Protein 3Q9S (pdb70)

Structure (mmCIF, N/CA/C/O backbone):
data_3Q9S
#
_entry.id   3Q9S
#
_cell.length_a   98.542
_cell.length_b   98.542
_cell.length_c   54.447
_cell.angle_alpha   90.00
_cell.angle_beta   90.00
_cell.angle_gamma   120.00
#
_symmetry.space_group_name_H-M   'P 61'
#
loop_
_entity.id
_entity.type
_entity.pdbx_description
1 polymer 'DNA-binding response regulator'
2 water water
#
loop_
_atom_site.group_PDB
_atom_site.id
_atom_site.type_symbol
_atom_site.label_atom_id
_atom_site.label_alt_id
_atom_site.label_comp_id
_atom_site.label_asym_id
_atom_site.label_entity_id
_atom_site.label_seq_id
_atom_site.pdbx_PDB_ins_code
_atom_site.Cartn_x
_atom_site.Cartn_y
_atom_site.Cartn_z
_atom_site.occupancy
_atom_site.B_iso_or_equiv
_atom_site.auth_seq_id
_atom_site.auth_comp_id
_atom_site.auth_asym_id
_atom_site.auth_atom_id
_atom_site.pdbx_PDB_model_num
ATOM 1 N N . GLU A 1 37 ? -22.708 27.712 -3.838 1.00 77.99 3 GLU A N 1
ATOM 2 C CA . GLU A 1 37 ? -22.439 27.299 -2.464 1.00 80.52 3 GLU A CA 1
ATOM 3 C C . GLU A 1 37 ? -21.093 27.822 -1.975 1.00 76.55 3 GLU A C 1
ATOM 4 O O . GLU A 1 37 ? -20.068 27.654 -2.636 1.00 79.61 3 GLU A O 1
ATOM 10 N N . GLN A 1 38 ? -21.108 28.462 -0.812 1.00 67.78 4 GLN A N 1
ATOM 11 C CA . GLN A 1 38 ? -19.902 29.044 -0.243 1.00 60.71 4 GLN A CA 1
ATOM 12 C C . GLN A 1 38 ? -19.099 28.008 0.544 1.00 58.87 4 GLN A C 1
ATOM 13 O O . GLN A 1 38 ? -19.662 27.161 1.239 1.00 56.00 4 GLN A O 1
ATOM 19 N N . ARG A 1 39 ? -17.777 28.074 0.416 1.00 56.50 5 ARG A N 1
ATOM 20 C CA A ARG A 1 39 ? -16.895 27.097 1.046 0.53 55.37 5 ARG A CA 1
ATOM 21 C CA B ARG A 1 39 ? -16.899 27.097 1.045 0.47 55.41 5 ARG A CA 1
ATOM 22 C C . ARG A 1 39 ? -16.262 27.642 2.319 1.00 51.64 5 ARG A C 1
ATOM 23 O O . ARG A 1 39 ? -15.841 28.798 2.375 1.00 46.51 5 ARG A O 1
ATOM 38 N N . ILE A 1 40 ? -16.204 26.802 3.344 1.00 48.42 6 ILE A N 1
ATOM 39 C CA . ILE A 1 40 ? -15.632 27.211 4.613 1.00 45.73 6 ILE A CA 1
ATOM 40 C C . ILE A 1 40 ? -14.559 26.237 5.082 1.00 48.47 6 ILE A C 1
ATOM 41 O O . ILE A 1 40 ? -14.774 25.022 5.122 1.00 53.31 6 ILE A O 1
ATOM 46 N N . LEU A 1 41 ? -13.394 26.779 5.419 1.00 44.98 7 LEU A N 1
ATOM 47 C CA . LEU A 1 41 ? -12.309 25.978 5.965 1.00 46.05 7 LEU A CA 1
ATOM 48 C C . LEU A 1 41 ? -12.343 26.033 7.485 1.00 40.91 7 LEU A C 1
ATOM 49 O O . LEU A 1 41 ? -12.260 27.106 8.077 1.00 43.86 7 LEU A O 1
ATOM 54 N N . VAL A 1 42 ? -12.473 24.879 8.123 1.00 42.31 8 VAL A N 1
ATOM 55 C CA . VAL A 1 42 ? -12.479 24.846 9.579 1.00 48.45 8 VAL A CA 1
ATOM 56 C C . VAL A 1 42 ? -11.141 24.348 10.107 1.00 49.73 8 VAL A C 1
ATOM 57 O O . VAL A 1 42 ? -10.732 23.220 9.834 1.00 49.05 8 VAL A O 1
ATOM 61 N N . ILE A 1 43 ? -10.458 25.204 10.854 1.00 44.38 9 ILE A N 1
ATOM 62 C CA . ILE A 1 43 ? -9.172 24.849 11.419 1.00 45.64 9 ILE A CA 1
ATOM 63 C C . ILE A 1 43 ? -9.343 24.645 12.911 1.00 46.83 9 ILE A C 1
ATOM 64 O O . ILE A 1 43 ? -9.350 25.600 13.690 1.00 45.73 9 ILE A O 1
ATOM 69 N N . GLU A 1 44 ? -9.487 23.380 13.289 1.00 47.92 10 GLU A N 1
ATOM 70 C CA . GLU A 1 44 ? -9.837 22.992 14.645 1.00 48.93 10 GLU A CA 1
ATOM 71 C C . GLU A 1 44 ? -9.131 21.678 14.987 1.00 54.12 10 GLU A C 1
ATOM 72 O O . GLU A 1 44 ? -9.297 20.676 14.293 1.00 54.56 10 GLU A O 1
ATOM 78 N N . ASP A 1 45 ? -8.337 21.677 16.050 1.00 57.96 11 ASP A N 1
ATOM 79 C CA . ASP A 1 45 ? -7.598 20.471 16.409 1.00 67.61 11 ASP A CA 1
ATOM 80 C C . ASP A 1 45 ? -8.435 19.503 17.247 1.00 67.47 11 ASP A C 1
ATOM 81 O O . ASP A 1 45 ? -8.113 18.320 17.342 1.00 69.49 11 ASP A O 1
ATOM 86 N N . ASP A 1 46 ? -9.511 20.006 17.841 1.00 66.11 12 ASP A N 1
ATOM 87 C CA . ASP A 1 46 ? -10.439 19.154 18.577 1.00 71.08 12 ASP A CA 1
ATOM 88 C C . ASP A 1 46 ? -11.437 18.531 17.604 1.00 72.93 12 ASP A C 1
ATOM 89 O O . ASP A 1 46 ? -12.321 19.214 17.081 1.00 73.89 12 ASP A O 1
ATOM 94 N N . HIS A 1 47 ? -11.293 17.231 17.370 1.00 70.49 13 HIS A N 1
ATOM 95 C CA . HIS A 1 47 ? -12.069 16.548 16.337 1.00 70.79 13 HIS A CA 1
ATOM 96 C C . HIS A 1 47 ? -13.575 16.479 16.606 1.00 65.64 13 HIS A C 1
ATOM 97 O O . HIS A 1 47 ? -14.375 16.458 15.668 1.00 63.70 13 HIS A O 1
ATOM 104 N N . ASP A 1 48 ? -13.963 16.449 17.876 1.00 63.29 14 ASP A N 1
ATOM 105 C CA . ASP A 1 48 ? -15.380 16.435 18.214 1.00 66.56 14 ASP A CA 1
ATOM 106 C C . ASP A 1 48 ? -16.018 17.764 17.845 1.00 63.77 14 ASP A C 1
ATOM 107 O O . ASP A 1 48 ? -17.116 17.805 17.290 1.00 63.59 14 ASP A O 1
ATOM 112 N N . ILE A 1 49 ? -15.321 18.852 18.149 1.00 62.30 15 ILE A N 1
ATOM 113 C CA . ILE A 1 49 ? -15.823 20.179 17.819 1.00 61.16 15 ILE A CA 1
ATOM 114 C C . ILE A 1 49 ? -15.861 20.377 16.305 1.00 57.31 15 ILE A C 1
ATOM 115 O O . ILE A 1 49 ? -16.806 20.960 15.769 1.00 58.66 15 ILE A O 1
ATOM 120 N N . ALA A 1 50 ? -14.839 19.880 15.618 1.00 54.07 16 ALA A N 1
ATOM 121 C CA . ALA A 1 50 ? -14.783 19.983 14.164 1.00 52.35 16 ALA A CA 1
ATOM 122 C C . ALA A 1 50 ? -16.011 19.332 13.534 1.00 54.06 16 ALA A C 1
ATOM 123 O O . ALA A 1 50 ? -16.646 19.908 12.652 1.00 54.04 16 ALA A O 1
ATOM 125 N N . ASN A 1 51 ? -16.348 18.134 14.000 1.00 54.88 17 ASN A N 1
ATOM 126 C CA . ASN A 1 51 ? -17.520 17.424 13.497 1.00 56.95 17 ASN A CA 1
ATOM 127 C C . ASN A 1 51 ? -18.817 18.196 13.721 1.00 57.65 17 ASN A C 1
ATOM 128 O O . ASN A 1 51 ? -19.662 18.283 12.827 1.00 59.15 17 ASN A O 1
ATOM 133 N N . VAL A 1 52 ? -18.974 18.757 14.915 1.00 55.72 18 VAL A N 1
ATOM 134 C CA . VAL A 1 52 ? -20.171 19.530 15.221 1.00 56.29 18 VAL A CA 1
ATOM 135 C C . VAL A 1 52 ? -20.267 20.762 14.324 1.00 53.07 18 VAL A C 1
ATOM 136 O O . VAL A 1 52 ? -21.340 21.081 13.805 1.00 48.95 18 VAL A O 1
ATOM 140 N N . LEU A 1 53 ? -19.141 21.449 14.144 1.00 50.01 19 LEU A N 1
ATOM 141 C CA . LEU A 1 53 ? -19.103 22.625 13.282 1.00 48.66 19 LEU A CA 1
ATOM 142 C C . LEU A 1 53 ? -19.452 22.243 11.848 1.00 47.60 19 LEU A C 1
ATOM 143 O O . LEU A 1 53 ? -20.159 22.972 11.153 1.00 43.78 19 LEU A O 1
ATOM 148 N N . ARG A 1 54 ? -18.953 21.091 11.413 1.00 48.07 20 ARG A N 1
ATOM 149 C CA . ARG A 1 54 ? -19.217 20.605 10.068 1.00 54.10 20 ARG A CA 1
ATOM 150 C C . ARG A 1 54 ? -20.710 20.351 9.869 1.00 57.37 20 ARG A C 1
ATOM 151 O O . ARG A 1 54 ? -21.316 20.860 8.923 1.00 51.96 20 ARG A O 1
ATOM 167 N N . ASP A 1 56 ? -23.293 21.453 11.614 1.00 53.46 22 ASP A N 1
ATOM 168 C CA . ASP A 1 56 ? -24.080 22.672 11.746 1.00 54.14 22 ASP A CA 1
ATOM 169 C C . ASP A 1 56 ? -23.951 23.577 10.522 1.00 55.11 22 ASP A C 1
ATOM 170 O O . ASP A 1 56 ? -24.946 24.107 10.027 1.00 60.30 22 ASP A O 1
ATOM 175 N N . LEU A 1 57 ? -22.729 23.739 10.026 1.00 50.18 23 LEU A N 1
ATOM 176 C CA . LEU A 1 57 ? -22.494 24.594 8.868 1.00 52.19 23 LEU A CA 1
ATOM 177 C C . LEU A 1 57 ? -22.994 23.952 7.573 1.00 51.81 23 LEU A C 1
ATOM 178 O O . LEU A 1 57 ? -23.576 24.628 6.720 1.00 48.00 23 LEU A O 1
ATOM 183 N N . THR A 1 58 ? -22.770 22.649 7.433 1.00 50.91 24 THR A N 1
ATOM 184 C CA . THR A 1 58 ? -23.293 21.909 6.288 1.00 56.55 24 THR A CA 1
ATOM 185 C C . THR A 1 58 ? -24.819 22.003 6.230 1.00 58.35 24 THR A C 1
ATOM 186 O O . THR A 1 58 ? -25.396 22.222 5.165 1.00 59.00 24 THR A O 1
ATOM 190 N N . ASP A 1 59 ? -25.469 21.839 7.380 1.00 56.16 25 ASP A N 1
ATOM 191 C CA . ASP A 1 59 ? -26.926 21.917 7.446 1.00 59.22 25 ASP A CA 1
ATOM 192 C C . ASP A 1 59 ? -27.436 23.280 6.991 1.00 60.42 25 ASP A C 1
ATOM 193 O O . ASP A 1 59 ? -28.612 23.435 6.663 1.00 63.77 25 ASP A O 1
ATOM 198 N N . ALA A 1 60 ? -26.548 24.266 6.968 1.00 56.75 26 ALA A N 1
ATOM 199 C CA . ALA A 1 60 ? -26.929 25.604 6.542 1.00 52.32 26 ALA A CA 1
ATOM 200 C C . ALA A 1 60 ? -26.571 25.838 5.076 1.00 55.14 26 ALA A C 1
ATOM 201 O O . ALA A 1 60 ? -26.703 26.948 4.566 1.00 60.59 26 ALA A O 1
ATOM 203 N N . GLY A 1 61 ? -26.112 24.787 4.402 1.00 54.68 27 GLY A N 1
ATOM 204 C CA . GLY A 1 61 ? -25.829 24.863 2.979 1.00 59.22 27 GLY A CA 1
ATOM 205 C C . GLY A 1 61 ? -24.425 25.300 2.596 1.00 63.62 27 GLY A C 1
ATOM 206 O O . GLY A 1 61 ? -24.201 25.788 1.486 1.00 67.11 27 GLY A O 1
ATOM 207 N N . TYR A 1 62 ? -23.474 25.129 3.507 1.00 60.59 28 TYR A N 1
ATOM 208 C CA . TYR A 1 62 ? -22.082 25.435 3.207 1.00 53.02 28 TYR A CA 1
ATOM 209 C C . TYR A 1 62 ? -21.319 24.158 2.914 1.00 56.48 28 TYR A C 1
ATOM 210 O O . TYR A 1 62 ? -21.617 23.106 3.482 1.00 61.97 28 TYR A O 1
ATOM 219 N N . VAL A 1 63 ? -20.341 24.247 2.021 1.00 54.28 29 VAL A N 1
ATOM 220 C CA . VAL A 1 63 ? -19.388 23.162 1.852 1.00 56.83 29 VAL A CA 1
ATOM 221 C C . VAL A 1 63 ? -18.288 23.382 2.876 1.00 53.75 29 VAL A C 1
ATOM 222 O O . VAL A 1 63 ? -17.791 24.499 3.038 1.00 49.01 29 VAL A O 1
ATOM 226 N N . VAL A 1 64 ? -17.921 22.321 3.581 1.00 54.08 30 VAL A N 1
ATOM 227 C CA . VAL A 1 64 ? -16.979 22.449 4.680 1.00 54.79 30 VAL A CA 1
ATOM 228 C C . VAL A 1 64 ? -15.768 21.546 4.518 1.00 56.87 30 VAL A C 1
ATOM 229 O O . VAL A 1 64 ? -15.898 20.368 4.196 1.00 62.40 30 VAL A O 1
ATOM 233 N N . ASP A 1 65 ? -14.588 22.116 4.724 1.00 57.37 31 ASP A N 1
ATOM 234 C CA A ASP A 1 65 ? -13.369 21.323 4.760 0.50 57.86 31 ASP A CA 1
ATOM 235 C CA B ASP A 1 65 ? -13.346 21.352 4.743 0.50 57.92 31 ASP A CA 1
ATOM 236 C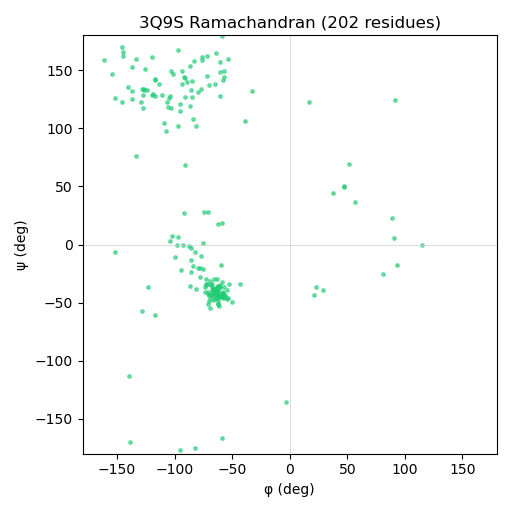 C . ASP A 1 65 ? -12.714 21.460 6.126 1.00 55.10 31 ASP A C 1
ATOM 237 O O . ASP A 1 65 ? -12.859 22.479 6.801 1.00 53.80 31 ASP A O 1
ATOM 246 N N . HIS A 1 66 ? -12.007 20.420 6.543 1.00 56.20 32 HIS A N 1
ATOM 247 C CA . HIS A 1 66 ? -11.419 20.417 7.871 1.00 57.77 32 HIS A CA 1
ATOM 248 C C . HIS A 1 66 ? -9.896 20.358 7.856 1.00 60.74 32 HIS A C 1
ATOM 249 O O . HIS A 1 66 ? -9.296 19.677 7.024 1.00 64.45 32 HIS A O 1
ATOM 256 N N . ALA A 1 67 ? -9.288 21.095 8.781 1.00 55.93 33 ALA A N 1
ATOM 257 C CA . ALA A 1 67 ? -7.854 21.028 9.035 1.00 52.94 33 ALA A CA 1
ATOM 258 C C . ALA A 1 67 ? -7.635 20.829 10.533 1.00 55.62 33 ALA A C 1
ATOM 259 O O . ALA A 1 67 ? -8.098 21.631 11.348 1.00 53.56 33 ALA A O 1
ATOM 261 N N . ASP A 1 68 ? -6.934 19.759 10.894 1.00 58.15 34 ASP A N 1
ATOM 262 C CA . ASP A 1 68 ? -6.784 19.390 12.300 1.00 62.28 34 ASP A CA 1
ATOM 263 C C . ASP A 1 68 ? -5.593 20.070 12.969 1.00 63.20 34 ASP A C 1
ATOM 264 O O . ASP A 1 68 ? -5.348 19.878 14.161 1.00 67.37 34 ASP A O 1
ATOM 269 N N . SER A 1 69 ? -4.851 20.861 12.202 1.00 54.57 35 SER A N 1
ATOM 270 C CA . SER A 1 69 ? -3.681 21.533 12.747 1.00 56.26 35 SER A CA 1
ATOM 271 C C . SER A 1 69 ? -3.492 22.919 12.140 1.00 57.68 35 SER A C 1
ATOM 272 O O . SER A 1 69 ? -4.039 23.229 11.080 1.00 54.88 35 SER A O 1
ATOM 275 N N . ALA A 1 70 ? -2.703 23.744 12.820 1.00 57.65 36 ALA A N 1
ATOM 276 C CA . ALA A 1 70 ? -2.383 25.072 12.325 1.00 58.00 36 ALA A CA 1
ATOM 277 C C . ALA A 1 70 ? -1.714 24.978 10.959 1.00 58.47 36 ALA A C 1
ATOM 278 O O . ALA A 1 70 ? -2.022 25.750 10.049 1.00 57.68 36 ALA A O 1
ATOM 288 N N . ASN A 1 72 ? -1.681 22.334 8.642 1.00 56.07 38 ASN A N 1
ATOM 289 C CA . ASN A 1 72 ? -2.621 21.888 7.624 1.00 59.07 38 ASN A CA 1
ATOM 290 C C . ASN A 1 72 ? -3.540 23.031 7.201 1.00 56.95 38 ASN A C 1
ATOM 291 O O . ASN A 1 72 ? -3.897 23.156 6.028 1.00 55.80 38 ASN A O 1
ATOM 296 N N . GLY A 1 73 ? -3.906 23.869 8.166 1.00 56.45 39 GLY A N 1
ATOM 297 C CA . GLY A 1 73 ? -4.770 25.006 7.911 1.00 55.99 39 GLY A CA 1
ATOM 298 C C . GLY A 1 73 ? -4.149 26.002 6.952 1.00 56.04 39 GLY A C 1
ATOM 299 O O . GLY A 1 73 ? -4.786 26.431 5.988 1.00 53.03 39 GLY A O 1
ATOM 300 N N . LEU A 1 74 ? -2.899 26.371 7.218 1.00 54.67 40 LEU A N 1
ATOM 301 C CA . LEU A 1 74 ? -2.187 27.312 6.364 1.00 52.92 40 LEU A CA 1
ATOM 302 C C . LEU A 1 74 ? -2.121 26.782 4.942 1.00 52.22 40 LEU A C 1
ATOM 303 O O . LEU A 1 74 ? -2.291 27.526 3.978 1.00 51.25 40 LEU A O 1
ATOM 308 N N . ILE A 1 75 ? -1.881 25.483 4.822 1.00 54.18 41 ILE A N 1
ATOM 309 C CA . ILE A 1 75 ? -1.735 24.851 3.519 1.00 58.54 41 ILE A CA 1
ATOM 310 C C . ILE A 1 75 ? -3.060 24.821 2.761 1.00 59.44 41 ILE A C 1
ATOM 311 O O . ILE A 1 75 ? -3.113 25.160 1.580 1.00 61.40 41 ILE A O 1
ATOM 316 N N . LYS A 1 76 ? -4.130 24.424 3.443 1.00 56.13 42 LYS A N 1
ATOM 317 C CA . LYS A 1 76 ? -5.442 24.376 2.812 1.00 56.59 42 LYS A CA 1
ATOM 318 C C . LYS A 1 76 ? -5.939 25.776 2.463 1.00 51.62 42 LYS A C 1
ATOM 319 O O . LYS A 1 76 ? -6.547 25.982 1.414 1.00 48.66 42 LYS A O 1
ATOM 325 N N . ALA A 1 77 ? -5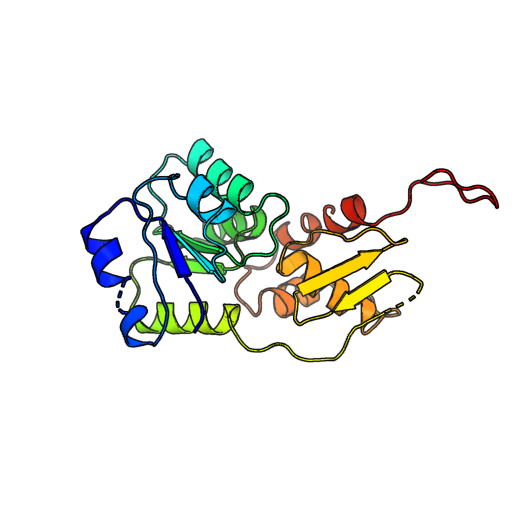.667 26.738 3.339 1.00 49.52 43 ALA A N 1
ATOM 326 C CA . ALA A 1 77 ? -6.082 28.116 3.104 1.00 51.22 43 ALA A CA 1
ATOM 327 C C . ALA A 1 77 ? -5.520 28.624 1.783 1.00 60.30 43 ALA A C 1
ATOM 328 O O . ALA A 1 77 ? -6.185 29.368 1.058 1.00 60.50 43 ALA A O 1
ATOM 330 N N . ARG A 1 78 ? -4.298 28.203 1.472 1.00 64.33 44 ARG A N 1
ATOM 331 C CA . ARG A 1 78 ? -3.594 28.685 0.287 1.00 66.97 44 ARG A CA 1
ATOM 332 C C . ARG A 1 78 ? -3.942 27.900 -0.973 1.00 71.00 44 ARG A C 1
ATOM 333 O O . ARG A 1 78 ? -3.625 28.330 -2.079 1.00 71.77 44 ARG A O 1
ATOM 341 N N . GLU A 1 79 ? -4.593 26.753 -0.813 1.00 76.13 45 GLU A N 1
ATOM 342 C CA . GLU A 1 79 ? -4.819 25.868 -1.952 1.00 85.21 45 GLU A CA 1
ATOM 343 C C . GLU A 1 79 ? -6.288 25.540 -2.222 1.00 90.67 45 GLU A C 1
ATOM 344 O O . GLU A 1 79 ? -6.697 25.419 -3.377 1.00 93.15 45 GLU A O 1
ATOM 350 N N . ASP A 1 80 ? -7.076 25.396 -1.161 1.00 91.15 46 ASP A N 1
ATOM 351 C CA . ASP A 1 80 ? -8.468 24.973 -1.297 1.00 92.50 46 ASP A CA 1
ATOM 352 C C . ASP A 1 80 ? -9.401 26.080 -1.783 1.00 90.49 46 ASP A C 1
ATOM 353 O O . ASP A 1 80 ? -10.556 25.819 -2.117 1.00 93.02 46 ASP A O 1
ATOM 358 N N . HIS A 1 81 ? -8.899 27.310 -1.821 1.00 86.30 47 HIS A N 1
ATOM 359 C CA . HIS A 1 81 ? -9.720 28.454 -2.198 1.00 87.46 47 HIS A CA 1
ATOM 360 C C . HIS A 1 81 ? -11.004 28.486 -1.377 1.00 79.02 47 HIS A C 1
ATOM 361 O O . HIS A 1 81 ? -12.088 28.243 -1.909 1.00 80.80 47 HIS A O 1
ATOM 368 N N . PRO A 1 82 ? -10.886 28.775 -0.073 1.00 66.74 48 PRO A N 1
ATOM 369 C CA . PRO A 1 82 ? -12.063 28.856 0.794 1.00 58.62 48 PRO A CA 1
ATOM 370 C C . PRO A 1 82 ? -12.650 30.258 0.734 1.00 52.28 48 PRO A C 1
ATOM 371 O O . PRO A 1 82 ? -11.918 31.205 0.452 1.00 54.09 48 PRO A O 1
ATOM 375 N N . ASP A 1 83 ? -13.945 30.393 0.991 1.00 45.26 49 ASP A N 1
ATOM 376 C CA . ASP A 1 83 ? -14.573 31.709 1.015 1.00 44.49 49 ASP A CA 1
ATOM 377 C C . ASP A 1 83 ? -14.427 32.334 2.391 1.00 41.53 49 ASP A C 1
ATOM 378 O O . ASP A 1 83 ? -14.463 33.555 2.547 1.00 37.56 49 ASP A O 1
ATOM 383 N N . LEU A 1 84 ? -14.249 31.480 3.391 1.00 39.65 50 LEU A N 1
ATOM 384 C CA . LEU A 1 84 ? -14.137 31.932 4.768 1.00 38.60 50 LEU A CA 1
ATOM 385 C C . LEU A 1 84 ? -13.336 30.926 5.584 1.00 39.87 50 LEU A C 1
ATOM 386 O O . LEU A 1 84 ? -13.398 29.718 5.338 1.00 41.35 50 LEU A O 1
ATOM 391 N N . ILE A 1 85 ? -12.586 31.429 6.557 1.00 37.06 51 ILE A N 1
ATOM 392 C CA . ILE A 1 85 ? -11.798 30.575 7.425 1.00 40.40 51 ILE A CA 1
ATOM 393 C C . ILE A 1 85 ? -12.267 30.701 8.865 1.00 38.66 51 ILE A C 1
ATOM 394 O O . ILE A 1 85 ? -12.375 31.810 9.390 1.00 33.20 51 ILE A O 1
ATOM 399 N N . LEU A 1 86 ? -12.559 29.561 9.489 1.00 38.64 52 LEU A N 1
ATOM 400 C CA . LEU A 1 86 ? -12.835 29.506 10.921 1.00 41.25 52 LEU A CA 1
ATOM 401 C C . LEU A 1 86 ? -11.625 28.931 11.633 1.00 39.74 52 LEU A C 1
ATOM 402 O O . LEU A 1 86 ? -11.144 27.855 11.281 1.00 46.00 52 LEU A O 1
ATOM 407 N N . LEU A 1 87 ? -11.147 29.636 12.648 1.00 35.14 53 LEU A N 1
ATOM 408 C CA . LEU A 1 87 ? -9.929 29.246 13.338 1.00 40.70 53 LEU A CA 1
ATOM 409 C C . LEU A 1 87 ? -10.182 29.176 14.843 1.00 45.36 53 LEU A C 1
ATOM 410 O O . LEU A 1 87 ? -10.536 30.174 15.471 1.00 42.84 53 LEU A O 1
ATOM 415 N N . ASP A 1 88 ? -10.026 27.987 15.416 1.00 52.14 54 ASP A N 1
ATOM 416 C CA . ASP A 1 88 ? -10.202 27.821 16.855 1.00 57.70 54 ASP A CA 1
ATOM 417 C C . ASP A 1 88 ? -8.853 27.670 17.548 1.00 66.65 54 ASP A C 1
ATOM 418 O O . ASP A 1 88 ? -8.046 26.814 17.184 1.00 65.95 54 ASP A O 1
ATOM 423 N N . LEU A 1 89 ? -8.621 28.511 18.551 1.00 75.75 55 LEU A N 1
ATOM 424 C CA . LEU A 1 89 ? -7.327 28.593 19.220 1.00 84.20 55 LEU A CA 1
ATOM 425 C C . LEU A 1 89 ? -7.000 27.367 20.074 1.00 90.99 55 LEU A C 1
ATOM 426 O O . LEU A 1 89 ? -7.859 26.851 20.796 1.00 91.67 55 LEU A O 1
ATOM 431 N N . GLY A 1 90 ? -5.751 26.913 19.987 1.00 93.83 56 GLY A N 1
ATOM 432 C CA . GLY A 1 90 ? -5.277 25.783 20.769 1.00 99.04 56 GLY A CA 1
ATOM 433 C C . GLY A 1 90 ? -3.786 25.845 21.066 1.00 103.89 56 GLY A C 1
ATOM 434 O O . GLY A 1 90 ? -3.257 25.025 21.819 1.00 106.92 56 GLY A O 1
ATOM 435 N N . LEU A 1 91 ? -3.109 26.826 20.476 1.00 103.43 57 LEU A N 1
ATOM 436 C CA . LEU A 1 91 ? -1.666 26.982 20.636 1.00 104.19 57 LEU A CA 1
ATOM 437 C C . LEU A 1 91 ? -1.327 27.998 21.720 1.00 102.38 57 LEU A C 1
ATOM 438 O O . LEU A 1 91 ? -2.198 28.738 22.179 1.00 101.25 57 LEU A O 1
ATOM 443 N N . PRO A 1 92 ? -0.052 28.032 22.140 1.00 101.73 58 PRO A N 1
ATOM 444 C CA . PRO A 1 92 ? 0.452 29.201 22.863 1.00 101.55 58 PRO A CA 1
ATOM 445 C C . PRO A 1 92 ? 0.321 30.413 21.948 1.00 99.72 58 PRO A C 1
ATOM 446 O O . PRO A 1 92 ? 0.266 30.243 20.729 1.00 96.47 58 PRO A O 1
ATOM 450 N N . ASP A 1 93 ? 0.274 31.614 22.513 1.00 101.57 59 ASP A N 1
ATOM 451 C CA . ASP A 1 93 ? -0.125 32.786 21.734 1.00 102.43 59 ASP A CA 1
ATOM 452 C C . ASP A 1 93 ? 0.928 33.379 20.795 1.00 104.95 59 ASP A C 1
ATOM 453 O O . ASP A 1 93 ? 0.581 34.106 19.865 1.00 102.70 59 ASP A O 1
ATOM 458 N N . PHE A 1 94 ? 2.203 33.080 21.027 1.00 108.61 60 PHE A N 1
ATOM 459 C CA . PHE A 1 94 ? 3.225 33.479 20.066 1.00 108.86 60 PHE A CA 1
ATOM 460 C C . PHE A 1 94 ? 2.953 32.759 18.752 1.00 107.47 60 PHE A C 1
ATOM 461 O O . PHE A 1 94 ? 2.983 33.360 17.676 1.00 106.57 60 PHE A O 1
ATOM 469 N N . ASP A 1 95 ? 2.677 31.463 18.858 1.00 105.26 61 ASP A N 1
ATOM 470 C CA . ASP A 1 95 ? 2.328 30.649 17.703 1.00 99.36 61 ASP A CA 1
ATOM 471 C C . ASP A 1 95 ? 0.959 31.047 17.169 1.00 87.46 61 ASP A C 1
ATOM 472 O O . ASP A 1 95 ? 0.819 31.378 15.993 1.00 84.76 61 ASP A O 1
ATOM 477 N N . GLY A 1 96 ? -0.044 31.021 18.044 1.00 80.62 62 GLY A N 1
ATOM 478 C CA . GLY A 1 96 ? -1.410 31.357 17.672 1.00 75.45 62 GLY A CA 1
ATOM 479 C C . GLY A 1 96 ? -1.537 32.668 16.915 1.00 68.52 62 GLY A C 1
ATOM 480 O O . GLY A 1 96 ? -2.183 32.731 15.864 1.00 62.53 62 GLY A O 1
ATOM 481 N N . GLY A 1 97 ? -0.923 33.719 17.451 1.00 62.28 63 GLY A N 1
ATOM 482 C CA . GLY A 1 97 ? -0.923 35.014 16.802 1.00 55.69 63 GLY A CA 1
ATOM 483 C C . GLY A 1 97 ? -0.239 34.942 15.453 1.00 53.63 63 GLY A C 1
ATOM 484 O O . GLY A 1 97 ? -0.664 35.590 14.493 1.00 45.39 63 GLY A O 1
ATOM 485 N N . ASP A 1 98 ? 0.825 34.146 15.383 1.00 57.91 64 ASP A N 1
ATOM 486 C CA . ASP A 1 98 ? 1.567 33.960 14.141 1.00 57.68 64 ASP A CA 1
ATOM 487 C C . ASP A 1 98 ? 0.670 33.321 13.091 1.00 50.63 64 ASP A C 1
ATOM 488 O O . ASP A 1 98 ? 0.714 33.685 11.915 1.00 46.66 64 ASP A O 1
ATOM 493 N N . VAL A 1 99 ? -0.148 32.368 13.531 1.00 49.87 65 VAL A N 1
ATOM 494 C CA . VAL A 1 99 ? -1.086 31.680 12.651 1.00 50.57 65 VAL A CA 1
ATOM 495 C C . VAL A 1 99 ? -2.095 32.657 12.054 1.00 43.60 65 VAL A C 1
ATOM 496 O O . VAL A 1 99 ? -2.268 32.713 10.835 1.00 43.25 65 VAL A O 1
ATOM 500 N N . VAL A 1 100 ? -2.750 33.425 12.921 1.00 40.46 66 VAL A N 1
ATOM 501 C CA . VAL A 1 100 ? -3.681 34.459 12.489 1.00 41.38 66 VAL A CA 1
ATOM 502 C C . VAL A 1 100 ? -2.999 35.399 11.507 1.00 38.41 66 VAL A C 1
ATOM 503 O O . VAL A 1 100 ? -3.557 35.726 10.459 1.00 39.66 66 VAL A O 1
ATOM 507 N N . GLN A 1 101 ? -1.787 35.823 11.852 1.00 37.32 67 GLN A N 1
ATOM 508 C CA . GLN A 1 101 ? -1.007 36.721 11.001 1.00 41.37 67 GLN A CA 1
ATOM 509 C C . GLN A 1 101 ? -0.661 36.095 9.661 1.00 40.07 67 GLN A C 1
ATOM 510 O O . GLN A 1 101 ? -0.730 36.757 8.624 1.00 42.64 67 GLN A O 1
ATOM 516 N N . ARG A 1 102 ? -0.279 34.823 9.680 1.00 39.13 68 ARG A N 1
ATOM 517 C CA . ARG A 1 102 ? 0.074 34.137 8.440 1.00 46.80 68 ARG A CA 1
ATOM 518 C C . ARG A 1 102 ? -1.138 33.942 7.533 1.00 49.64 68 ARG A C 1
ATOM 519 O O . ARG A 1 102 ? -1.052 34.160 6.325 1.00 48.03 68 ARG A O 1
ATOM 527 N N . LEU A 1 103 ? -2.266 33.541 8.118 1.00 46.36 69 LEU A N 1
ATOM 528 C CA . LEU A 1 103 ? -3.509 33.418 7.361 1.00 41.11 69 LEU A CA 1
ATOM 529 C C . LEU A 1 103 ? -3.935 34.779 6.810 1.00 39.68 69 LEU A C 1
ATOM 530 O O . LEU A 1 103 ? -4.478 34.872 5.708 1.00 40.97 69 LEU A O 1
ATOM 535 N N . ARG A 1 104 ? -3.683 35.834 7.578 1.00 35.61 70 ARG A N 1
ATOM 536 C CA . ARG A 1 104 ? -4.035 37.184 7.148 1.00 38.45 70 ARG A CA 1
ATOM 537 C C . ARG A 1 104 ? -3.095 37.676 6.039 1.00 45.76 70 ARG A C 1
ATOM 538 O O . ARG A 1 104 ? -3.495 38.465 5.181 1.00 44.38 70 ARG A O 1
ATOM 546 N N . LYS A 1 105 ? -1.858 37.183 6.060 1.00 53.44 71 LYS A N 1
ATOM 547 C CA . LYS A 1 105 ? -0.819 37.569 5.097 1.00 65.57 71 LYS A CA 1
ATOM 548 C C . LYS A 1 105 ? -1.310 37.768 3.660 1.00 62.82 71 LYS A C 1
ATOM 549 O O . LYS A 1 105 ? -1.596 36.802 2.951 1.00 58.38 71 LYS A O 1
ATOM 555 N N . ASN A 1 106 ? -1.383 39.026 3.236 1.00 67.24 72 ASN A N 1
ATOM 556 C CA . ASN A 1 106 ? -1.825 39.371 1.884 1.00 77.52 72 ASN A CA 1
ATOM 557 C C . ASN A 1 106 ? -2.955 38.483 1.359 1.00 79.33 72 ASN A C 1
ATOM 558 O O . ASN A 1 106 ? -2.926 38.037 0.210 1.00 81.56 72 ASN A O 1
ATOM 563 N N . SER A 1 107 ? -3.947 38.233 2.207 1.00 74.01 73 SER A N 1
ATOM 564 C CA . SER A 1 107 ? -5.105 37.442 1.817 1.00 64.39 73 SER A CA 1
ATOM 565 C C . SER A 1 107 ? -6.376 38.271 1.876 1.00 61.74 73 SER A C 1
ATOM 566 O O . SER A 1 107 ? -6.549 39.101 2.768 1.00 65.16 73 SER A O 1
ATOM 569 N N . ALA A 1 108 ? -7.271 38.041 0.923 1.00 57.17 74 ALA A N 1
ATOM 570 C CA . ALA A 1 108 ? -8.544 38.742 0.907 1.00 49.87 74 ALA A CA 1
ATOM 571 C C . ALA A 1 108 ? -9.620 37.947 1.640 1.00 44.41 74 ALA A C 1
ATOM 572 O O . ALA A 1 108 ? -10.759 38.391 1.744 1.00 51.31 74 ALA A O 1
ATOM 574 N N . LEU A 1 109 ? -9.253 36.776 2.151 1.00 37.52 75 LEU A N 1
ATOM 575 C CA . LEU A 1 109 ? -10.221 35.889 2.795 1.00 41.09 75 LEU A CA 1
ATOM 576 C C . LEU A 1 109 ? -10.586 36.344 4.209 1.00 40.14 75 LEU A C 1
ATOM 577 O O . LEU A 1 109 ? -9.709 36.693 5.006 1.00 39.49 75 LEU A O 1
ATOM 582 N N . PRO A 1 110 ? -11.889 36.351 4.525 1.00 32.93 76 PRO A N 1
ATOM 583 C CA . PRO A 1 110 ? -12.295 36.704 5.887 1.00 33.79 76 PRO A CA 1
ATOM 584 C C . PRO A 1 110 ? -11.936 35.594 6.871 1.00 34.07 76 PRO A C 1
ATOM 585 O O . PRO A 1 110 ? -11.998 34.406 6.538 1.00 32.16 76 PRO A O 1
ATOM 589 N N . ILE A 1 111 ? -11.566 35.987 8.081 1.00 34.33 77 ILE A N 1
ATOM 590 C CA . ILE A 1 111 ? -11.186 35.032 9.110 1.00 35.45 77 ILE A CA 1
ATOM 591 C C . ILE A 1 111 ? -11.996 35.289 10.368 1.00 37.14 77 ILE A C 1
ATOM 592 O O . ILE A 1 111 ? -12.127 36.432 10.808 1.00 33.34 77 ILE A O 1
ATOM 597 N N . ILE A 1 112 ? -12.546 34.225 10.939 1.00 38.29 78 ILE A N 1
ATOM 598 C CA . ILE A 1 112 ? -13.230 34.312 12.219 1.00 35.13 78 ILE A CA 1
ATOM 599 C C . ILE A 1 112 ? -12.512 33.414 13.216 1.00 34.94 78 ILE A C 1
ATOM 600 O O . ILE A 1 112 ? -12.258 32.244 12.932 1.00 37.49 78 ILE A O 1
ATOM 605 N N . VAL A 1 113 ? -12.181 33.964 14.380 1.00 35.03 79 VAL A N 1
ATOM 606 C CA . VAL A 1 113 ? -11.397 33.240 15.379 1.00 37.40 79 VAL A CA 1
ATOM 607 C C . VAL A 1 113 ? -12.222 32.899 16.614 1.00 40.90 79 VAL A C 1
ATOM 608 O O . VAL A 1 113 ? -12.869 33.763 17.202 1.00 41.77 79 VAL A O 1
ATOM 612 N N . LEU A 1 114 ? -12.196 31.632 17.005 1.00 47.19 80 LEU A N 1
ATOM 613 C CA . LEU A 1 114 ? -12.889 31.194 18.209 1.00 47.51 80 LEU A CA 1
ATOM 614 C C . LEU A 1 114 ? -11.953 31.272 19.409 1.00 50.43 80 LEU A C 1
ATOM 615 O O . LEU A 1 114 ? -10.844 30.734 19.381 1.00 51.94 80 LEU A O 1
ATOM 620 N N . THR A 1 115 ? -12.399 31.954 20.457 1.00 49.96 81 THR A N 1
ATOM 621 C CA . THR A 1 115 ? -11.597 32.103 21.662 1.00 54.10 81 THR A CA 1
ATOM 622 C C . THR A 1 115 ? -12.445 31.908 22.916 1.00 57.65 81 THR A C 1
ATOM 623 O O . THR A 1 115 ? -13.655 32.140 22.901 1.00 55.26 81 THR A O 1
ATOM 627 N N . ALA A 1 116 ? -11.803 31.473 23.996 1.00 58.99 82 ALA A N 1
ATOM 628 C CA . ALA A 1 116 ? -12.482 31.294 25.273 1.00 58.47 82 ALA A CA 1
ATOM 629 C C . ALA A 1 116 ? -12.215 32.488 26.183 1.00 64.31 82 ALA A C 1
ATOM 630 O O . ALA A 1 116 ? -12.840 32.635 27.233 1.00 70.92 82 ALA A O 1
ATOM 632 N N . ARG A 1 117 ? -11.277 33.336 25.775 1.00 60.51 83 ARG A N 1
ATOM 633 C CA . ARG A 1 117 ? -10.970 34.544 26.526 1.00 63.76 83 ARG A CA 1
ATOM 634 C C . ARG A 1 117 ? -11.964 35.655 26.215 1.00 66.69 83 ARG A C 1
ATOM 635 O O . ARG A 1 117 ? -11.881 36.311 25.175 1.00 65.34 83 ARG A O 1
ATOM 643 N N . ASP A 1 118 ? -12.910 35.854 27.127 1.00 67.74 84 ASP A N 1
ATOM 644 C CA . ASP A 1 118 ? -13.964 36.839 26.941 1.00 69.62 84 ASP A CA 1
ATOM 645 C C . ASP A 1 118 ? -13.559 38.188 27.526 1.00 70.82 84 ASP A C 1
ATOM 646 O O . ASP A 1 118 ? -14.128 38.637 28.521 1.00 76.27 84 ASP A O 1
ATOM 651 N N . THR A 1 119 ? -12.574 38.834 26.907 1.00 64.58 85 THR A N 1
ATOM 652 C CA . THR A 1 119 ? -12.089 40.121 27.393 1.00 64.11 85 THR A CA 1
ATOM 653 C C . THR A 1 119 ? -11.939 41.147 26.273 1.00 63.09 85 THR A C 1
ATOM 654 O O . THR A 1 119 ? -11.849 40.795 25.096 1.00 62.20 85 THR A O 1
ATOM 658 N N . VAL A 1 120 ? -11.915 42.421 26.653 1.00 62.22 86 VAL A N 1
ATOM 659 C CA . VAL A 1 120 ? -11.667 43.501 25.711 1.00 57.79 86 VAL A CA 1
ATOM 660 C C . VAL A 1 120 ? -10.299 43.310 25.06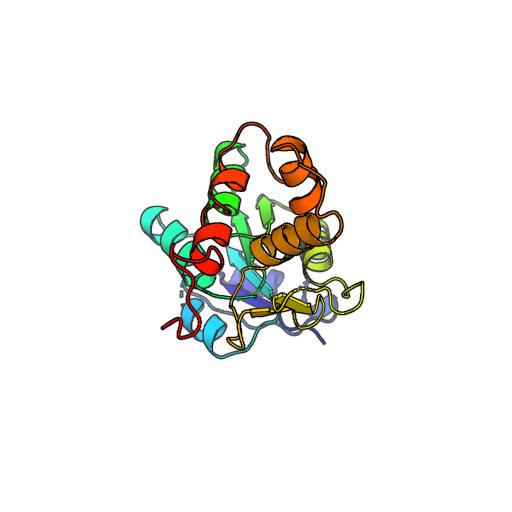7 1.00 56.36 86 VAL A C 1
ATOM 661 O O . VAL A 1 120 ? -10.136 43.499 23.858 1.00 52.63 86 VAL A O 1
ATOM 665 N N . GLU A 1 121 ? -9.323 42.918 25.883 1.00 56.73 87 GLU A N 1
ATOM 666 C CA . GLU A 1 121 ? -7.957 42.715 25.413 1.00 55.85 87 GLU A CA 1
ATOM 667 C C . GLU A 1 121 ? -7.878 41.662 24.307 1.00 50.89 87 GLU A C 1
ATOM 668 O O . GLU A 1 121 ? -7.195 41.860 23.305 1.00 48.99 87 GLU A O 1
ATOM 674 N N . GLU A 1 122 ? -8.574 40.546 24.498 1.00 46.88 88 GLU A N 1
ATOM 675 C CA . GLU A 1 122 ? -8.578 39.467 23.517 1.00 49.67 88 GLU A CA 1
ATOM 676 C C . GLU A 1 122 ? -9.212 39.908 22.198 1.00 48.81 88 GLU A C 1
ATOM 677 O O . GLU A 1 122 ? -8.709 39.591 21.121 1.00 46.19 88 GLU A O 1
ATOM 683 N N . LYS A 1 123 ? -10.314 40.644 22.288 1.00 47.72 89 LYS A N 1
ATOM 684 C CA . LYS A 1 123 ? -11.007 41.112 21.093 1.00 44.86 89 LYS A CA 1
ATOM 685 C C . LYS A 1 123 ? -10.139 42.091 20.313 1.00 43.84 89 LYS A C 1
ATOM 686 O O . LYS A 1 123 ? -10.082 42.046 19.085 1.00 41.09 89 LYS A O 1
ATOM 692 N N . VAL A 1 124 ? -9.464 42.974 21.039 1.00 45.37 90 VAL A N 1
ATOM 693 C CA . VAL A 1 124 ? -8.574 43.949 20.427 1.00 46.12 90 VAL A CA 1
ATOM 694 C C . VAL A 1 124 ? -7.357 43.259 19.809 1.00 45.29 90 VAL A C 1
ATOM 695 O O . VAL A 1 124 ? -6.880 43.656 18.749 1.00 44.42 90 VAL A O 1
ATOM 699 N N . ARG A 1 125 ? -6.866 42.216 20.467 1.00 40.57 91 ARG A N 1
ATOM 700 C CA . ARG A 1 125 ? -5.720 41.490 19.947 1.00 45.03 91 ARG A CA 1
ATOM 701 C C . ARG A 1 125 ? -6.035 40.855 18.587 1.00 44.13 91 ARG A C 1
ATOM 702 O O . ARG A 1 125 ? -5.300 41.043 17.612 1.00 35.81 91 ARG A O 1
ATOM 710 N N . LEU A 1 126 ? -7.142 40.120 18.527 1.00 41.79 92 LEU A N 1
ATOM 711 C CA . LEU A 1 126 ? -7.494 39.349 17.339 1.00 41.19 92 LEU A CA 1
ATOM 712 C C . LEU A 1 126 ? -7.825 40.226 16.133 1.00 40.15 92 LEU A C 1
ATOM 713 O O . LEU A 1 126 ? -7.373 39.963 15.016 1.00 39.98 92 LEU A O 1
ATOM 718 N N . LEU A 1 127 ? -8.610 41.270 16.359 1.00 39.77 93 LEU A N 1
ATOM 719 C CA . LEU A 1 127 ? -8.956 42.186 15.282 1.00 38.35 93 LEU A CA 1
ATOM 720 C C . LEU A 1 127 ? -7.717 42.944 14.829 1.00 35.82 93 LEU A C 1
ATOM 721 O O . LEU A 1 127 ? -7.568 43.267 13.647 1.00 33.24 93 LEU A O 1
ATOM 726 N N . GLY A 1 128 ? -6.829 43.218 15.781 1.00 34.75 94 GLY A N 1
ATOM 727 C CA . GLY A 1 128 ? -5.587 43.913 15.502 1.00 39.36 94 GLY A CA 1
ATOM 728 C C . GLY A 1 128 ? -4.646 43.063 14.668 1.00 43.00 94 GLY A C 1
ATOM 729 O O . GLY A 1 128 ? -3.911 43.5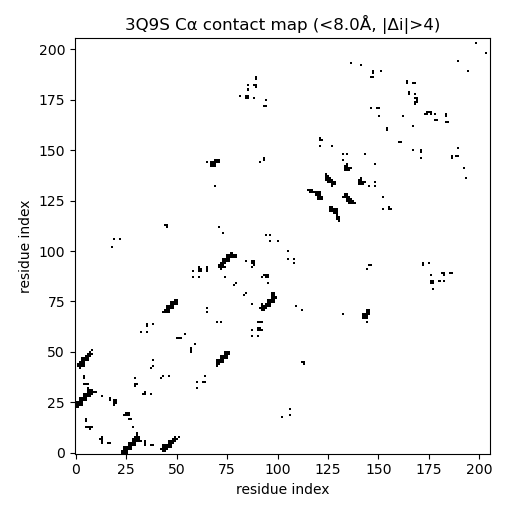78 13.826 1.00 42.19 94 GLY A O 1
ATOM 730 N N . LEU A 1 129 ? -4.676 41.754 14.899 1.00 40.83 95 LEU A N 1
ATOM 731 C CA . LEU A 1 129 ? -3.809 40.833 14.179 1.00 38.84 95 LEU A CA 1
ATOM 732 C C . LEU A 1 129 ? -4.372 40.452 12.812 1.00 39.72 95 LEU A C 1
ATOM 733 O O . LEU A 1 129 ? -3.709 39.771 12.033 1.00 43.02 95 LEU A O 1
ATOM 738 N N . GLY A 1 130 ? -5.596 40.877 12.523 1.00 42.97 96 GLY A N 1
ATOM 739 C CA . GLY A 1 130 ? -6.165 40.656 11.208 1.00 42.32 96 GLY A CA 1
ATOM 740 C C . GLY A 1 130 ? -7.380 39.750 11.131 1.00 43.21 96 GLY A C 1
ATOM 741 O O . GLY A 1 130 ? -7.908 39.518 10.040 1.00 41.83 96 GLY A O 1
ATOM 742 N N . ALA A 1 131 ? -7.827 39.217 12.264 1.00 39.55 97 ALA A N 1
ATOM 743 C CA . ALA A 1 131 ? -9.093 38.491 12.266 1.00 38.56 97 ALA A CA 1
ATOM 744 C C . ALA A 1 131 ? -10.187 39.494 11.936 1.00 36.74 97 ALA A C 1
ATOM 745 O O . ALA A 1 131 ? -10.164 40.620 12.424 1.00 39.37 97 ALA A O 1
ATOM 747 N N . ASP A 1 132 ? -11.130 39.098 11.092 1.00 36.11 98 ASP A N 1
ATOM 748 C CA . ASP A 1 132 ? -12.243 39.970 10.740 1.00 38.52 98 ASP A CA 1
ATOM 749 C C . ASP A 1 132 ? -13.287 40.006 11.838 1.00 39.86 98 ASP A C 1
ATOM 750 O O . ASP A 1 132 ? -14.005 40.993 11.997 1.00 39.40 98 ASP A O 1
ATOM 755 N N . ASP A 1 133 ? -13.372 38.919 12.593 1.00 40.88 99 ASP A N 1
ATOM 756 C CA . ASP A 1 133 ? -14.329 38.830 13.683 1.00 43.60 99 ASP A CA 1
ATOM 757 C C . ASP A 1 133 ? -13.909 37.715 14.629 1.00 42.70 99 ASP A C 1
ATOM 758 O O . ASP A 1 133 ? -13.149 36.821 14.256 1.00 42.30 99 ASP A O 1
ATOM 763 N N . TYR A 1 134 ? -14.389 37.787 15.862 1.00 44.23 100 TYR A N 1
ATOM 764 C CA . TYR A 1 134 ? -14.109 36.762 16.852 1.00 46.96 100 TYR A CA 1
ATOM 765 C C . TYR A 1 134 ? -15.436 36.159 17.279 1.00 50.38 100 TYR A C 1
ATOM 766 O O . TYR A 1 134 ? -16.493 36.755 17.073 1.00 52.36 100 TYR A O 1
ATOM 775 N N . LEU A 1 135 ? -15.380 34.972 17.867 1.00 50.74 101 LEU A N 1
ATOM 776 C CA . LEU A 1 135 ? -16.553 34.385 18.493 1.00 52.11 101 LEU A CA 1
ATOM 777 C C . LEU A 1 135 ? -16.150 33.776 19.833 1.00 51.59 101 LEU A C 1
ATOM 778 O O . LEU A 1 135 ? -15.223 32.968 19.907 1.00 50.94 101 LEU A O 1
ATOM 783 N N . ILE A 1 136 ? -16.837 34.182 20.895 1.00 48.53 102 ILE A N 1
ATOM 784 C CA . ILE A 1 136 ? -16.474 33.753 22.237 1.00 53.84 102 ILE A CA 1
ATOM 785 C C . ILE A 1 136 ? -17.079 32.398 22.597 1.00 58.63 102 ILE A C 1
ATOM 786 O O . ILE A 1 136 ? -18.288 32.190 22.485 1.00 55.10 102 ILE A O 1
ATOM 791 N N . LYS A 1 137 ? -16.222 31.479 23.024 1.00 64.31 103 LYS A N 1
ATOM 792 C CA . LYS A 1 137 ? -16.665 30.175 23.495 1.00 66.40 103 LYS A CA 1
ATOM 793 C C . LYS A 1 137 ? -16.953 30.249 24.991 1.00 70.62 103 LYS A C 1
ATOM 794 O O . LYS A 1 137 ? -16.211 30.895 25.735 1.00 73.62 103 LYS A O 1
ATOM 800 N N . PRO A 1 138 ? -18.028 29.583 25.443 1.00 71.21 104 PRO A N 1
ATOM 801 C CA . PRO A 1 138 ? -18.911 28.753 24.619 1.00 69.73 104 PRO A CA 1
ATOM 802 C C . PRO A 1 138 ? -19.959 29.596 23.914 1.00 66.80 104 PRO A C 1
ATOM 803 O O . PRO A 1 138 ? -20.277 30.695 24.373 1.00 67.25 104 PRO A O 1
ATOM 807 N N . PHE A 1 139 ? -20.505 29.075 22.822 1.00 60.40 105 PHE A N 1
ATOM 808 C CA . PHE A 1 139 ? -21.520 29.790 22.065 1.00 55.59 105 PHE A CA 1
ATOM 809 C C . PHE A 1 139 ? -22.544 28.821 21.497 1.00 56.59 105 PHE A C 1
ATOM 810 O O . PHE A 1 139 ? -22.321 27.610 21.463 1.00 54.11 105 PHE A O 1
ATOM 818 N N . HIS A 1 140 ? -23.666 29.365 21.043 1.00 59.94 106 HIS A N 1
ATOM 819 C CA . HIS A 1 140 ? -24.703 28.570 20.407 1.00 64.75 106 HIS A CA 1
ATOM 820 C C . HIS A 1 140 ? -24.484 28.542 18.899 1.00 66.76 106 HIS A C 1
ATOM 821 O O . HIS A 1 140 ? -24.042 29.529 18.313 1.00 63.88 106 HIS A O 1
ATOM 828 N N . PRO A 1 141 ? -24.788 27.401 18.266 1.00 68.50 107 PRO A N 1
ATOM 829 C CA . PRO A 1 141 ? -24.682 27.248 16.812 1.00 65.07 107 PRO A CA 1
ATOM 830 C C . PRO A 1 141 ? -25.226 28.450 16.042 1.00 63.18 107 PRO A C 1
ATOM 831 O O . PRO A 1 141 ? -24.692 28.788 14.984 1.00 62.80 107 PRO A O 1
ATOM 835 N N . ASP A 1 142 ? -26.270 29.084 16.566 1.00 64.29 108 ASP A N 1
ATOM 836 C CA . ASP A 1 142 ? -26.880 30.229 15.893 1.00 63.86 108 ASP A CA 1
ATOM 837 C C . ASP A 1 142 ? -26.004 31.480 15.932 1.00 56.09 108 ASP A C 1
ATOM 838 O O . ASP A 1 142 ? -26.004 32.269 14.988 1.00 53.27 108 ASP A O 1
ATOM 843 N N . GLU A 1 143 ? -25.266 31.665 17.022 1.00 54.91 109 GLU A N 1
ATOM 844 C CA . GLU A 1 143 ? -24.302 32.757 17.090 1.00 60.70 109 GLU A CA 1
ATOM 845 C C . GLU A 1 143 ? -23.266 32.586 15.983 1.00 62.11 109 GLU A C 1
ATOM 846 O O . GLU A 1 143 ? -22.823 33.565 15.378 1.00 61.51 109 GLU A O 1
ATOM 852 N N . LEU A 1 144 ? -22.906 31.334 15.709 1.00 58.20 110 LEU A N 1
ATOM 853 C CA . LEU A 1 144 ? -21.926 31.022 14.676 1.00 56.65 110 LEU A CA 1
ATOM 854 C C . LEU A 1 144 ? -22.461 31.289 13.271 1.00 50.03 110 LEU A C 1
ATOM 855 O O . LEU A 1 144 ? -21.786 31.920 12.454 1.00 44.28 110 LEU A O 1
ATOM 860 N N . LEU A 1 145 ? -23.667 30.802 12.991 1.00 47.58 111 LEU A N 1
ATOM 861 C CA . LEU A 1 145 ? -24.292 31.038 11.691 1.00 50.76 111 LEU A CA 1
ATOM 862 C C . LEU A 1 145 ? -24.446 32.528 11.434 1.00 54.09 111 LEU A C 1
ATOM 863 O O . LEU A 1 145 ? -24.371 32.980 10.292 1.00 58.21 111 LEU A O 1
ATOM 868 N N . ALA A 1 146 ? -24.665 33.288 12.504 1.00 52.09 112 ALA A N 1
ATOM 869 C CA . ALA A 1 146 ? -24.870 34.728 12.387 1.00 51.92 112 ALA A CA 1
ATOM 870 C C . ALA A 1 146 ? -23.583 35.462 12.008 1.00 48.13 112 ALA A C 1
ATOM 871 O O . ALA A 1 146 ? -23.574 36.252 11.065 1.00 47.92 112 ALA A O 1
ATOM 873 N N . ARG A 1 147 ? -22.501 35.204 12.739 1.00 46.77 113 ARG A N 1
ATOM 874 C CA . ARG A 1 147 ? -21.217 35.826 12.417 1.00 44.11 113 ARG A CA 1
ATOM 875 C C . ARG A 1 147 ? -20.788 35.417 11.011 1.00 44.35 113 ARG A C 1
ATOM 876 O O . ARG A 1 147 ? -20.361 36.247 10.213 1.00 48.19 113 ARG A O 1
ATOM 884 N N . VAL A 1 148 ? -20.929 34.133 10.707 1.00 46.00 114 VAL A N 1
ATOM 885 C CA . VAL A 1 148 ? -20.574 33.618 9.393 1.00 41.23 114 VAL A CA 1
ATOM 886 C C . VAL A 1 148 ? -21.352 34.337 8.296 1.00 45.50 114 VAL A C 1
ATOM 887 O O . VAL A 1 148 ? -20.788 34.689 7.258 1.00 42.76 114 VAL A O 1
ATOM 891 N N . LYS A 1 149 ? -22.644 34.563 8.533 1.00 46.74 115 LYS A N 1
ATOM 892 C CA . LYS A 1 149 ? -23.492 35.228 7.544 1.00 47.60 115 LYS A CA 1
ATOM 893 C C . LYS A 1 149 ? -23.057 36.662 7.302 1.00 41.78 115 LYS A C 1
ATOM 894 O O . LYS A 1 149 ? -23.056 37.129 6.165 1.00 38.94 115 LYS A O 1
ATOM 900 N N . VAL A 1 150 ? -22.693 37.361 8.371 1.00 40.97 116 VAL A N 1
ATOM 901 C CA . VAL A 1 150 ? -22.192 38.720 8.235 1.00 44.35 116 VAL A CA 1
ATOM 902 C C . VAL A 1 150 ? -21.008 38.758 7.264 1.00 46.58 116 VAL A C 1
ATOM 903 O O . VAL A 1 150 ? -20.958 39.599 6.363 1.00 49.81 116 VAL A O 1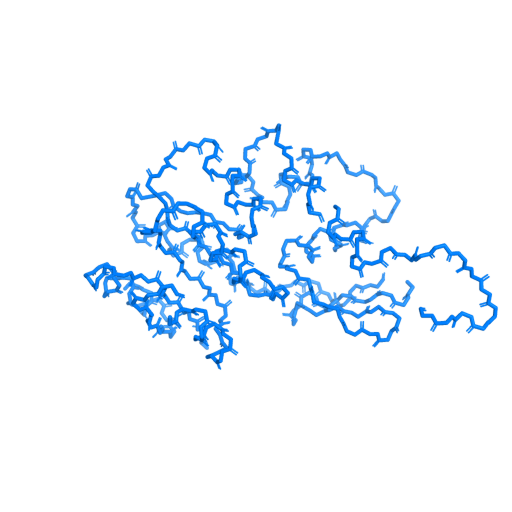
ATOM 907 N N . GLN A 1 151 ? -20.070 37.831 7.438 1.00 41.94 117 GLN A N 1
ATOM 908 C CA . GLN A 1 151 ? -18.857 37.801 6.619 1.00 40.98 117 GLN A CA 1
ATOM 909 C C . GLN A 1 151 ? -19.108 37.425 5.164 1.00 42.65 117 GLN A C 1
ATOM 910 O O . GLN A 1 151 ? -18.402 37.888 4.274 1.00 44.22 117 GLN A O 1
ATOM 916 N N . LEU A 1 152 ? -20.113 36.589 4.920 1.00 42.77 118 LEU A N 1
ATOM 917 C CA . LEU A 1 152 ? -20.343 36.060 3.579 1.00 45.07 118 LEU A CA 1
ATOM 918 C C . LEU A 1 152 ? -21.483 36.736 2.819 1.00 49.37 118 LEU A C 1
ATOM 919 O O . LEU A 1 152 ? -21.846 36.300 1.726 1.00 49.40 118 LEU A O 1
ATOM 924 N N . ARG A 1 153 ? -22.034 37.803 3.388 1.00 54.73 119 ARG A N 1
ATOM 925 C CA . ARG A 1 153 ? -23.166 38.496 2.774 1.00 59.82 119 ARG A CA 1
ATOM 926 C C . ARG A 1 153 ? -22.806 39.032 1.386 1.00 60.72 119 ARG A C 1
ATOM 927 O O . ARG A 1 153 ? -21.657 39.389 1.128 1.00 55.68 119 ARG A O 1
ATOM 935 N N . GLN A 1 154 ? -23.796 39.083 0.500 1.00 69.47 120 GLN A N 1
ATOM 936 C CA . GLN A 1 154 ? -23.602 39.574 -0.863 1.00 81.64 120 GLN A CA 1
ATOM 937 C C . GLN A 1 154 ? -23.053 40.998 -0.922 1.00 87.38 120 GLN A C 1
ATOM 938 O O . GLN A 1 154 ? -23.323 41.818 -0.045 1.00 79.77 120 GLN A O 1
ATOM 944 N N . ARG A 1 155 ? -22.292 41.280 -1.977 1.00 101.29 121 ARG A N 1
ATOM 945 C CA . ARG A 1 155 ? -21.673 42.588 -2.175 1.00 113.21 121 ARG A CA 1
ATOM 946 C C . ARG A 1 155 ? -22.689 43.724 -2.232 1.00 118.16 121 ARG A C 1
ATOM 947 O O . ARG A 1 155 ? -23.859 43.553 -1.887 1.00 120.53 121 ARG A O 1
ATOM 955 N N . THR A 1 156 ? -22.231 44.886 -2.688 1.00 120.44 122 THR A N 1
ATOM 956 C CA . THR A 1 156 ? -23.080 46.069 -2.757 1.00 123.64 122 THR A CA 1
ATOM 957 C C . THR A 1 156 ? -22.859 46.877 -4.035 1.00 124.36 122 THR A C 1
ATOM 958 O O . THR A 1 156 ? -23.170 46.420 -5.136 1.00 124.95 122 THR A O 1
ATOM 962 N N . SER A 1 157 ? -22.313 48.078 -3.870 1.00 123.85 123 SER A N 1
ATOM 963 C CA . SER A 1 157 ? -22.177 49.043 -4.959 1.00 122.46 123 SER A CA 1
ATOM 964 C C . SER A 1 157 ? -21.364 48.530 -6.145 1.00 117.76 123 SER A C 1
ATOM 965 O O . SER A 1 157 ? -20.873 47.401 -6.145 1.00 117.96 123 SER A O 1
ATOM 968 N N . GLU A 1 158 ? -21.236 49.381 -7.158 1.00 111.83 124 GLU A N 1
ATOM 969 C CA . GLU A 1 158 ? -20.423 49.086 -8.327 1.00 106.44 124 GLU A CA 1
ATOM 970 C C . GLU A 1 158 ? -18.968 49.408 -8.007 1.00 96.31 124 GLU A C 1
ATOM 971 O O . GLU A 1 158 ? -18.643 49.760 -6.873 1.00 94.91 124 GLU A O 1
ATOM 977 N N . SER A 1 159 ? -18.098 49.292 -9.004 1.00 90.21 125 SER A N 1
ATOM 978 C CA . SER A 1 159 ? -16.688 49.620 -8.826 1.00 83.95 125 SER A CA 1
ATOM 979 C C . SER A 1 159 ? -16.508 51.081 -8.427 1.00 76.87 125 SER A C 1
ATOM 980 O O . SER A 1 159 ? -17.035 51.982 -9.079 1.00 79.58 125 SER A O 1
ATOM 983 N N . LEU A 1 160 ? -15.770 51.312 -7.346 1.00 70.49 126 LEU A N 1
ATOM 984 C CA . LE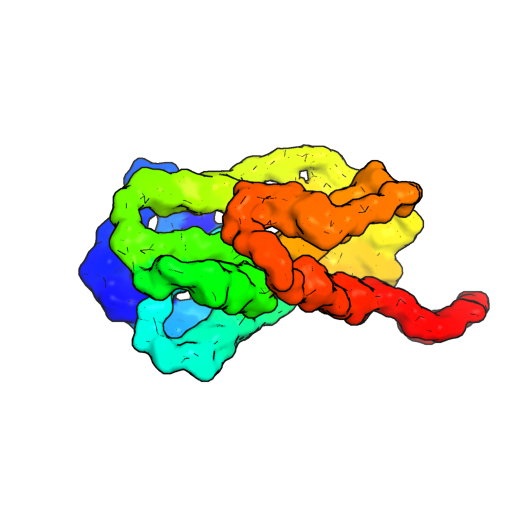U A 1 160 ? -15.456 52.667 -6.910 1.00 66.65 126 LEU A CA 1
ATOM 985 C C . LEU A 1 160 ? -14.123 53.102 -7.496 1.00 62.30 126 LEU A C 1
ATOM 986 O O . LEU A 1 160 ? -13.233 52.279 -7.720 1.00 60.32 126 LEU A O 1
ATOM 991 N N . SER A 1 161 ? -13.980 54.399 -7.738 1.00 58.86 127 SER A N 1
ATOM 992 C CA . SER A 1 161 ? -12.729 54.916 -8.271 1.00 54.94 127 SER A CA 1
ATOM 993 C C . SER A 1 161 ? -12.291 56.224 -7.637 1.00 49.95 127 SER A C 1
ATOM 994 O O . SER A 1 161 ? -13.094 56.991 -7.106 1.00 48.24 127 SER A O 1
ATOM 1005 N N . GLY A 1 163 ? -9.048 58.558 -9.233 1.00 50.55 129 GLY A N 1
ATOM 1006 C CA . GLY A 1 163 ? -7.893 58.541 -10.111 1.00 51.77 129 GLY A CA 1
ATOM 1007 C C . GLY A 1 163 ? -7.694 57.138 -10.654 1.00 39.77 129 GLY A C 1
ATOM 1008 O O . GLY A 1 163 ? -8.659 56.480 -11.036 1.00 36.85 129 GLY A O 1
ATOM 1009 N N . ASP A 1 164 ? -6.453 56.666 -10.667 1.00 33.59 130 ASP A N 1
ATOM 1010 C CA . ASP A 1 164 ? -6.169 55.323 -11.165 1.00 41.57 130 ASP A CA 1
ATOM 1011 C C . ASP A 1 164 ? -6.199 54.284 -10.034 1.00 44.48 130 ASP A C 1
ATOM 1012 O O . ASP A 1 164 ? -5.531 53.249 -10.100 1.00 40.40 130 ASP A O 1
ATOM 1017 N N . LEU A 1 165 ? -6.976 54.576 -8.994 1.00 45.33 131 LEU A N 1
ATOM 1018 C CA . LEU A 1 165 ? -7.244 53.610 -7.932 1.00 43.68 131 LEU A CA 1
ATOM 1019 C C . LEU A 1 165 ? -8.674 53.107 -8.089 1.00 46.43 131 LEU A C 1
ATOM 1020 O O . LEU A 1 165 ? -9.621 53.897 -8.092 1.00 47.05 131 LEU A O 1
ATOM 1025 N N . THR A 1 166 ? -8.837 51.798 -8.236 1.00 43.15 132 THR A N 1
ATOM 1026 C CA . THR A 1 166 ? -10.164 51.241 -8.461 1.00 48.67 132 THR A CA 1
ATOM 1027 C C . THR A 1 166 ? -10.475 50.109 -7.489 1.00 44.39 132 THR A C 1
ATOM 1028 O O . THR A 1 166 ? -9.641 49.233 -7.255 1.00 41.56 132 THR A O 1
ATOM 1032 N N . LEU A 1 167 ? -11.675 50.145 -6.916 1.00 43.94 133 LEU A N 1
ATOM 1033 C CA . LEU A 1 167 ? -12.135 49.086 -6.029 1.00 48.87 133 LEU A CA 1
ATOM 1034 C C . LEU A 1 167 ? -13.396 48.447 -6.588 1.00 56.28 133 LEU A C 1
ATOM 1035 O O . LEU A 1 167 ? -14.360 49.143 -6.905 1.00 55.26 133 LEU A O 1
ATOM 1040 N N . ASP A 1 168 ? -13.389 47.122 -6.696 1.00 62.31 134 ASP A N 1
ATOM 1041 C CA . ASP A 1 168 ? -14.587 46.373 -7.048 1.00 68.71 134 ASP A CA 1
ATOM 1042 C C . ASP A 1 168 ? -15.062 45.619 -5.815 1.00 65.33 134 ASP A C 1
ATOM 1043 O O . ASP A 1 168 ? -14.467 44.609 -5.437 1.00 64.89 134 ASP A O 1
ATOM 1048 N N . PRO A 1 169 ? -16.139 46.112 -5.185 1.00 68.27 135 PRO A N 1
ATOM 1049 C CA . PRO A 1 169 ? -16.615 45.655 -3.875 1.00 72.27 135 PRO A CA 1
ATOM 1050 C C . PRO A 1 169 ? -17.295 44.300 -3.959 1.00 82.03 135 PRO A C 1
ATOM 1051 O O . PRO A 1 169 ? -18.168 43.997 -3.145 1.00 84.01 135 PRO A O 1
ATOM 1055 N N . GLN A 1 170 ? -16.899 43.499 -4.940 1.00 88.27 136 GLN A N 1
ATOM 1056 C CA . GLN A 1 170 ? -17.524 42.206 -5.178 1.00 93.62 136 GLN A CA 1
ATOM 1057 C C . GLN A 1 170 ? -16.488 41.089 -5.252 1.00 91.86 136 GLN A C 1
ATOM 1058 O O . GLN A 1 170 ? -16.550 40.126 -4.487 1.00 93.99 136 GLN A O 1
ATOM 1064 N N . LYS A 1 171 ? -15.534 41.222 -6.167 1.00 88.02 137 LYS A N 1
ATOM 1065 C CA . LYS A 1 171 ? -14.395 40.319 -6.197 1.00 89.12 137 LYS A CA 1
ATOM 1066 C C . LYS A 1 171 ? -13.467 40.701 -5.056 1.00 88.09 137 LYS A C 1
ATOM 1067 O O . LYS A 1 171 ? -12.415 40.090 -4.861 1.00 88.27 137 LYS A O 1
ATOM 1073 N N . ARG A 1 172 ? -13.880 41.710 -4.295 1.00 87.39 138 ARG A N 1
ATOM 1074 C CA . ARG A 1 172 ? -13.029 42.308 -3.281 1.00 84.79 138 ARG A CA 1
ATOM 1075 C C . ARG A 1 172 ? -11.688 42.554 -3.947 1.00 81.03 138 ARG A C 1
ATOM 1076 O O . ARG A 1 172 ? -10.635 42.163 -3.442 1.00 84.88 138 ARG A O 1
ATOM 1084 N N . LEU A 1 173 ? -11.752 43.192 -5.109 1.00 71.65 139 LEU A N 1
ATOM 1085 C CA . LEU A 1 173 ? -10.575 43.428 -5.930 1.00 66.84 139 LEU A CA 1
ATOM 1086 C C . LEU A 1 173 ? -10.239 44.915 -6.034 1.00 54.79 139 LEU A C 1
ATOM 1087 O O . LEU A 1 173 ? -11.124 45.763 -6.182 1.00 48.01 139 LEU A O 1
ATOM 1092 N N . VAL A 1 174 ? -8.953 45.228 -5.950 1.00 48.08 140 VAL A N 1
ATOM 1093 C CA . VAL A 1 174 ? -8.514 46.607 -6.068 1.00 50.52 140 VAL A CA 1
ATOM 1094 C C . VAL A 1 174 ? -7.222 46.727 -6.876 1.00 51.54 140 VAL A C 1
ATOM 1095 O O . VAL A 1 174 ? -6.287 45.947 -6.697 1.00 49.41 140 VAL A O 1
ATOM 1099 N N . THR A 1 175 ? -7.185 47.700 -7.782 1.00 51.17 141 THR A N 1
ATOM 1100 C CA . THR A 1 175 ? -5.976 47.974 -8.553 1.00 53.66 141 THR A CA 1
ATOM 1101 C C . THR A 1 175 ? -5.560 49.438 -8.429 1.00 50.08 141 THR A C 1
ATOM 1102 O O . THR A 1 175 ? -6.392 50.325 -8.225 1.00 45.00 141 THR A O 1
ATOM 1106 N N . TYR A 1 176 ? -4.261 49.680 -8.553 1.00 50.93 142 TYR A N 1
ATOM 1107 C CA . TYR A 1 176 ? -3.712 51.012 -8.377 1.00 48.90 142 TYR A CA 1
ATOM 1108 C C . TYR A 1 176 ? -2.456 51.107 -9.213 1.00 48.91 142 TYR A C 1
ATOM 1109 O O . TYR A 1 176 ? -1.570 50.263 -9.099 1.00 46.40 142 TYR A O 1
ATOM 1118 N N . LYS A 1 177 ? -2.391 52.124 -10.068 1.00 54.38 143 LYS A N 1
ATOM 1119 C CA . LYS A 1 177 ? -1.256 52.295 -10.968 1.00 56.19 143 LYS A CA 1
ATOM 1120 C C . LYS A 1 177 ? -1.057 51.058 -11.843 1.00 58.41 143 LYS A C 1
ATOM 1121 O O . LYS A 1 177 ? 0.074 50.669 -12.136 1.00 57.59 143 LYS A O 1
ATOM 1127 N N . GLY A 1 178 ? -2.165 50.446 -12.256 1.00 59.81 144 GLY A N 1
ATOM 1128 C CA . GLY A 1 178 ? -2.123 49.241 -13.066 1.00 66.29 144 GLY A CA 1
ATOM 1129 C C . GLY A 1 178 ? -1.892 47.965 -12.270 1.00 70.00 144 GLY A C 1
ATOM 1130 O O . GLY A 1 178 ? -2.283 46.879 -12.695 1.00 72.13 144 GLY A O 1
ATOM 1131 N N . GLU A 1 179 ? -1.260 48.097 -11.109 1.00 67.80 145 GLU A N 1
ATOM 1132 C CA . GLU A 1 179 ? -0.885 46.938 -10.305 1.00 68.99 145 GLU A CA 1
ATOM 1133 C C . GLU A 1 179 ? -2.011 46.481 -9.373 1.00 65.63 145 GLU A C 1
ATOM 1134 O O . GLU A 1 179 ? -2.453 47.232 -8.501 1.00 64.97 145 GLU A O 1
ATOM 1140 N N . GLU A 1 180 ? -2.472 45.249 -9.562 1.00 66.15 146 GLU A N 1
ATOM 1141 C CA . GLU A 1 180 ? -3.451 44.658 -8.659 1.00 67.58 146 GLU A CA 1
ATOM 1142 C C . GLU A 1 180 ? -2.902 44.677 -7.238 1.00 63.25 146 GLU A C 1
ATOM 1143 O O . GLU A 1 180 ? -1.703 44.494 -7.026 1.00 62.14 146 GLU A O 1
ATOM 1149 N N . LEU A 1 181 ? -3.783 44.896 -6.269 1.00 57.55 147 LEU A N 1
ATOM 1150 C CA . LEU A 1 181 ? -3.366 45.122 -4.891 1.00 57.30 147 LEU A CA 1
ATOM 1151 C C . LEU A 1 181 ? -4.087 44.162 -3.954 1.00 52.96 147 LEU A C 1
ATOM 1152 O O . LEU A 1 181 ? -5.299 43.986 -4.058 1.00 54.72 147 LEU A O 1
ATOM 1157 N N . ARG A 1 182 ? -3.350 43.545 -3.036 1.00 50.63 148 ARG A N 1
ATOM 1158 C CA . ARG A 1 182 ? -3.962 42.616 -2.087 1.00 52.62 148 ARG A CA 1
ATOM 1159 C C . ARG A 1 182 ? -4.274 43.254 -0.734 1.00 45.89 148 ARG A C 1
ATOM 1160 O O . ARG A 1 182 ? -3.387 43.422 0.106 1.00 45.24 148 ARG A O 1
ATOM 1168 N N . LEU A 1 183 ? -5.543 43.591 -0.529 1.00 40.87 149 LEU A N 1
ATOM 1169 C CA . LEU A 1 183 ? -6.001 44.135 0.743 1.00 38.04 149 LEU A CA 1
ATOM 1170 C C . LEU A 1 183 ? -6.748 43.082 1.550 1.00 39.42 149 LEU A C 1
ATOM 1171 O O . LEU A 1 183 ? -7.389 42.191 0.993 1.00 42.49 149 LEU A O 1
ATOM 1176 N N . SER A 1 184 ? -6.668 43.188 2.869 1.00 34.64 150 SER A N 1
ATOM 1177 C CA . SER A 1 184 ? -7.508 42.379 3.728 1.00 34.30 150 SER A CA 1
ATOM 1178 C C . SER A 1 184 ? -8.925 42.932 3.596 1.00 32.53 150 SER A C 1
ATOM 1179 O O . SER A 1 184 ? -9.113 44.051 3.120 1.00 27.68 150 SER A O 1
ATOM 1182 N N . PRO A 1 185 ? -9.934 42.148 3.997 1.00 34.91 151 PRO A N 1
ATOM 1183 C CA . PRO A 1 185 ? -11.301 42.675 3.915 1.00 32.19 151 PRO A CA 1
ATOM 1184 C C . PRO A 1 185 ? -11.473 44.010 4.649 1.00 38.53 151 PRO A C 1
ATOM 1185 O O . PRO A 1 185 ? -12.177 44.896 4.153 1.00 41.05 151 PRO A O 1
ATOM 1189 N N . LYS A 1 186 ? -10.836 44.161 5.806 1.00 40.31 152 LYS A N 1
ATOM 1190 C CA . LYS A 1 186 ? -11.006 45.380 6.596 1.00 39.80 152 LYS A CA 1
ATOM 1191 C C . LYS A 1 186 ? -10.271 46.561 5.964 1.00 37.12 152 LYS A C 1
ATOM 1192 O O . LYS A 1 186 ? -10.759 47.689 5.999 1.00 31.76 152 LYS A O 1
ATOM 1198 N N . GLU A 1 187 ? -9.103 46.293 5.383 1.00 37.20 153 GLU A N 1
ATOM 1199 C CA . GLU A 1 187 ? -8.360 47.313 4.649 1.00 37.60 153 GLU A CA 1
ATOM 1200 C C . GLU A 1 187 ? -9.197 47.803 3.478 1.00 38.18 153 GLU A C 1
ATOM 1201 O O . GLU A 1 187 ? -9.270 49.004 3.205 1.00 37.38 153 GLU A O 1
ATOM 1207 N N . PHE A 1 188 ? -9.826 46.854 2.794 1.00 30.41 154 PHE A N 1
ATOM 1208 C CA . PHE A 1 188 ? -10.634 47.140 1.624 1.00 31.57 154 PHE A CA 1
ATOM 1209 C C . PHE A 1 188 ? -11.799 48.032 2.019 1.00 32.84 154 PHE A C 1
ATOM 1210 O O . PHE A 1 188 ? -12.029 49.088 1.417 1.00 29.90 154 PHE A O 1
ATOM 1218 N N . ASP A 1 189 ? -12.523 47.609 3.050 1.00 35.04 155 ASP A N 1
ATOM 1219 C CA . ASP A 1 189 ? -13.696 48.342 3.512 1.00 38.16 155 ASP A CA 1
ATOM 1220 C C . ASP A 1 189 ? -13.348 49.748 4.009 1.00 36.37 155 ASP A C 1
ATOM 1221 O O . ASP A 1 189 ? -14.120 50.684 3.810 1.00 37.04 155 ASP A O 1
ATOM 1226 N N . ILE A 1 190 ? -12.192 49.897 4.650 1.00 31.88 156 ILE A N 1
ATOM 1227 C CA . ILE A 1 190 ? -11.743 51.218 5.080 1.00 37.19 156 ILE A CA 1
ATOM 1228 C C . ILE A 1 190 ? -11.431 52.117 3.881 1.00 32.53 156 ILE A C 1
ATOM 1229 O O . ILE A 1 190 ? -11.867 53.270 3.819 1.00 33.81 156 ILE A O 1
ATOM 1234 N N . LEU A 1 191 ? -10.677 51.584 2.928 1.00 29.79 157 LEU A N 1
ATOM 1235 C CA . LEU A 1 191 ? -10.362 52.320 1.714 1.00 35.17 157 LEU A CA 1
ATOM 1236 C C . LEU A 1 191 ? -11.648 52.768 1.013 1.00 36.60 157 LEU A C 1
ATOM 1237 O O . LEU A 1 191 ? -11.763 53.919 0.570 1.00 34.85 157 LEU A O 1
ATOM 1242 N N . ALA A 1 192 ? -12.618 51.862 0.936 1.00 28.69 158 ALA A N 1
ATOM 1243 C CA . ALA A 1 192 ? -13.894 52.165 0.298 1.00 32.31 158 ALA A CA 1
ATOM 1244 C C . ALA A 1 192 ? -14.642 53.255 1.048 1.00 34.78 158 ALA A C 1
ATOM 1245 O O . ALA A 1 192 ? -15.299 54.106 0.440 1.00 37.22 158 ALA A O 1
ATOM 1247 N N . LEU A 1 193 ? -14.548 53.228 2.372 1.00 31.53 159 LEU A N 1
ATOM 1248 C CA . LEU A 1 193 ? -15.247 54.214 3.181 1.00 32.47 159 LEU A CA 1
ATOM 1249 C C . LEU A 1 193 ? -14.686 55.604 2.885 1.00 36.72 159 LEU A C 1
ATOM 1250 O O . LEU A 1 193 ? -15.436 56.563 2.721 1.00 43.38 159 LEU A O 1
ATOM 1255 N N . LEU A 1 194 ? -13.364 55.700 2.806 1.00 36.90 160 LEU A N 1
ATOM 1256 C CA . LEU A 1 194 ? -12.697 56.976 2.589 1.00 41.94 160 LEU A CA 1
ATOM 1257 C C . LEU A 1 194 ? -12.982 57.527 1.201 1.00 43.96 160 LEU A C 1
ATOM 1258 O O . LEU A 1 194 ? -13.174 58.728 1.025 1.00 48.52 160 LEU A O 1
ATOM 1263 N N . ILE A 1 195 ? -13.008 56.637 0.218 1.00 46.36 161 ILE A N 1
ATOM 1264 C CA . ILE A 1 195 ? -13.183 57.030 -1.174 1.00 46.56 161 ILE A CA 1
ATOM 1265 C C . ILE A 1 195 ? -14.613 57.471 -1.489 1.00 45.57 161 ILE A C 1
ATOM 1266 O O . ILE A 1 195 ? -14.825 58.360 -2.312 1.00 47.39 161 ILE A O 1
ATOM 1271 N N . ARG A 1 196 ? -15.591 56.859 -0.830 1.00 42.91 162 ARG A N 1
ATOM 1272 C CA . ARG A 1 196 ? -16.982 57.240 -1.045 1.00 45.08 162 ARG A CA 1
ATOM 1273 C C . ARG A 1 196 ? -17.243 58.682 -0.616 1.00 45.69 162 ARG A C 1
ATOM 1274 O O . ARG A 1 196 ? -18.108 59.354 -1.177 1.00 44.37 162 ARG A O 1
ATOM 1282 N N . GLN A 1 197 ? -16.495 59.153 0.378 1.00 41.72 163 GLN A N 1
ATOM 1283 C CA . GLN A 1 197 ? -16.621 60.537 0.841 1.00 47.72 163 GLN A CA 1
ATOM 1284 C C . GLN A 1 197 ? -15.240 61.172 0.989 1.00 48.93 163 GLN A C 1
ATOM 1285 O O . GLN A 1 197 ? -14.731 61.335 2.103 1.00 46.35 163 GLN A O 1
ATOM 1291 N N . PRO A 1 198 ? -14.639 61.544 -0.151 1.00 47.66 164 PRO A N 1
ATOM 1292 C CA . PRO A 1 198 ? -13.226 61.931 -0.256 1.00 44.62 164 PRO A CA 1
ATOM 1293 C C . PRO A 1 198 ? -12.881 63.139 0.606 1.00 37.50 164 PRO A C 1
ATOM 1294 O O . PRO A 1 198 ? -11.776 63.206 1.134 1.00 37.02 164 PRO A O 1
ATOM 1298 N N . GLY A 1 199 ? -13.815 64.075 0.737 1.00 40.84 165 GLY A N 1
ATOM 1299 C CA . GLY A 1 199 ? -13.568 65.304 1.467 1.00 44.83 165 GLY A CA 1
ATOM 1300 C C . GLY A 1 199 ? -13.824 65.167 2.954 1.00 50.93 165 GLY A C 1
ATOM 1301 O O . GLY A 1 199 ? -13.608 66.105 3.727 1.00 48.51 165 GLY A O 1
ATOM 1302 N N . ARG A 1 200 ? -14.283 63.990 3.360 1.00 51.61 166 ARG A N 1
ATOM 1303 C CA . ARG A 1 200 ? -14.635 63.767 4.753 1.00 49.46 166 ARG A CA 1
ATOM 1304 C C . ARG A 1 200 ? -13.491 63.170 5.566 1.00 47.36 166 ARG A C 1
ATOM 1305 O O . ARG A 1 200 ? -12.778 62.275 5.110 1.00 43.52 166 ARG A O 1
ATOM 1313 N N . VAL A 1 201 ? -13.327 63.680 6.778 1.00 46.13 167 VAL A N 1
ATOM 1314 C CA . VAL A 1 201 ? -12.408 63.090 7.733 1.00 45.69 167 VAL A CA 1
ATOM 1315 C C . VAL A 1 201 ? -13.211 62.358 8.807 1.00 41.40 167 VAL A C 1
ATOM 1316 O O . VAL A 1 201 ? -14.003 62.967 9.517 1.00 45.54 167 VAL A O 1
ATOM 1320 N N . TYR A 1 202 ? -13.017 61.048 8.907 1.00 42.78 168 TYR A N 1
ATOM 1321 C CA . TYR A 1 202 ? -13.702 60.239 9.913 1.00 45.03 168 TYR A CA 1
ATOM 1322 C C . TYR A 1 202 ? -12.879 60.152 11.190 1.00 46.32 168 TYR A C 1
ATOM 1323 O O . TYR A 1 202 ? -11.649 60.078 11.142 1.00 49.01 168 TYR A O 1
ATOM 1332 N N . SER A 1 203 ? -13.557 60.151 12.332 1.00 41.58 169 SER A N 1
ATOM 1333 C CA . SER A 1 203 ? -12.881 59.968 13.609 1.00 41.40 169 SER A CA 1
ATOM 1334 C C . SER A 1 203 ? -12.525 58.499 13.775 1.00 40.95 169 SER A C 1
ATOM 1335 O O . SER A 1 203 ? -13.097 57.636 13.108 1.00 37.86 169 SER A O 1
ATOM 1338 N N . ARG A 1 204 ? -11.584 58.218 14.668 1.00 42.35 170 ARG A N 1
ATOM 1339 C CA . ARG A 1 204 ? -11.188 56.847 14.949 1.00 46.62 170 ARG A CA 1
ATOM 1340 C C . ARG A 1 204 ? -12.401 56.024 15.367 1.00 52.39 170 ARG A C 1
ATOM 1341 O O . ARG A 1 204 ? -12.602 54.904 14.893 1.00 53.68 170 ARG A O 1
ATOM 1349 N N . GLN A 1 205 ? -13.218 56.599 16.242 1.00 53.16 171 GLN A N 1
ATOM 1350 C CA . GLN A 1 205 ? -14.425 55.933 16.717 1.00 56.83 171 GLN A CA 1
ATOM 1351 C C . GLN A 1 205 ? -15.421 55.699 15.581 1.00 48.50 171 GLN A C 1
ATOM 1352 O O . GLN A 1 205 ? -16.076 54.658 15.524 1.00 43.46 171 GLN A O 1
ATOM 1358 N N . GLU A 1 206 ? -15.534 56.668 14.677 1.00 47.11 172 GLU A N 1
ATOM 1359 C CA . GLU A 1 206 ? -16.441 56.540 13.542 1.00 49.32 172 GLU A CA 1
ATOM 1360 C C . GLU A 1 206 ? -16.060 55.366 12.642 1.00 50.51 172 GLU A C 1
ATOM 1361 O O . GLU A 1 206 ? -16.917 54.591 12.214 1.00 50.39 172 GLU A O 1
ATOM 1367 N N . ILE A 1 207 ? -14.770 55.237 12.359 1.00 47.07 173 ILE A N 1
ATOM 1368 C CA . ILE A 1 207 ? -14.292 54.153 11.514 1.00 44.15 173 ILE A CA 1
ATOM 1369 C C . ILE A 1 207 ? -14.399 52.820 12.246 1.00 41.48 173 ILE A C 1
ATOM 1370 O O . ILE A 1 207 ? -14.797 51.809 11.661 1.00 39.43 173 ILE A O 1
ATOM 1375 N N . GLY A 1 208 ? -14.058 52.827 13.531 1.00 43.14 174 GLY A N 1
ATOM 1376 C CA . GLY A 1 208 ? -14.142 51.629 14.343 1.00 43.37 174 GLY A CA 1
ATOM 1377 C C . GLY A 1 208 ? -15.556 51.081 14.382 1.00 44.83 174 GLY A C 1
ATOM 1378 O O . GLY A 1 208 ? -15.772 49.877 14.237 1.00 46.25 174 GLY A O 1
ATOM 1379 N N . GLN A 1 209 ? -16.522 51.975 14.569 1.00 46.00 175 GLN A N 1
ATOM 1380 C CA . GLN A 1 209 ? -17.931 51.594 14.652 1.00 46.34 175 GLN A CA 1
ATOM 1381 C C . GLN A 1 209 ? -18.485 51.138 13.301 1.00 47.18 175 GLN A C 1
ATOM 1382 O O . GLN A 1 209 ? -19.200 50.142 13.223 1.00 51.24 175 GLN A O 1
ATOM 1388 N N . GLU A 1 210 ? -18.143 51.860 12.239 1.00 45.95 176 GLU A N 1
ATOM 1389 C CA . GLU A 1 210 ? -18.643 51.544 10.905 1.00 43.89 176 GLU A CA 1
ATOM 1390 C C . GLU A 1 210 ? -18.043 50.262 10.324 1.00 48.73 176 GLU A C 1
ATOM 1391 O O . GLU A 1 210 ? -18.752 49.450 9.725 1.00 47.80 176 GLU A O 1
ATOM 1397 N N . ILE A 1 211 ? -16.737 50.084 10.501 1.00 45.82 177 ILE A N 1
ATOM 1398 C CA . ILE A 1 211 ? -16.023 48.984 9.857 1.00 44.07 177 ILE A CA 1
ATOM 1399 C C . ILE A 1 211 ? -16.167 47.647 10.593 1.00 46.80 177 ILE A C 1
ATOM 1400 O O . ILE A 1 211 ? -16.285 46.600 9.961 1.00 47.22 177 ILE A O 1
ATOM 1405 N N . TRP A 1 212 ? -16.160 47.683 11.922 1.00 48.55 178 TRP A N 1
ATOM 1406 C CA . TRP A 1 212 ? -16.307 46.463 12.710 1.00 45.84 178 TRP A CA 1
ATOM 1407 C C . TRP A 1 212 ? -17.710 46.335 13.301 1.00 50.30 178 TRP A C 1
ATOM 1408 O O . TRP A 1 212 ? -17.999 45.394 14.048 1.00 47.06 178 TRP A O 1
ATOM 1419 N N . GLN A 1 213 ? -18.572 47.290 12.963 1.00 53.39 179 GLN A N 1
ATOM 1420 C CA . GLN A 1 213 ? -19.992 47.220 13.302 1.00 56.21 179 GLN A CA 1
ATOM 1421 C C . GLN A 1 213 ? -20.251 46.834 14.754 1.00 55.10 179 GLN A C 1
ATOM 1422 O O . GLN A 1 213 ? -21.040 45.932 15.034 1.00 60.69 179 GLN A O 1
ATOM 1428 N N . GLY A 1 214 ? -19.581 47.520 15.673 1.00 53.12 180 GLY A N 1
ATOM 1429 C CA . GLY A 1 214 ? -19.806 47.318 17.094 1.00 52.76 180 GLY A CA 1
ATOM 1430 C C . GLY A 1 214 ? -18.876 46.315 17.751 1.00 51.87 180 GLY A C 1
ATOM 1431 O O . GLY A 1 214 ? -18.740 46.299 18.973 1.00 56.40 180 GLY A O 1
ATOM 1432 N N . ARG A 1 215 ? -18.224 45.486 16.943 1.00 46.25 181 ARG A N 1
ATOM 1433 C CA . ARG A 1 215 ? -17.423 44.380 17.464 1.00 46.50 181 ARG A CA 1
ATOM 1434 C C . ARG A 1 215 ? -16.083 44.806 18.074 1.00 45.54 181 ARG A C 1
ATOM 1435 O O . ARG A 1 215 ? -15.497 44.069 18.866 1.00 43.52 181 ARG A O 1
ATOM 1443 N N . LEU A 1 216 ? -15.597 45.987 17.704 1.00 44.35 182 LEU A N 1
ATOM 1444 C CA . LEU A 1 216 ? -14.301 46.458 18.182 1.00 45.75 182 LEU A CA 1
ATOM 1445 C C . LEU A 1 216 ? -14.461 47.361 19.400 1.00 47.86 182 LEU A C 1
ATOM 1446 O O . LEU A 1 216 ? -15.049 48.435 19.303 1.00 51.22 182 LEU A O 1
ATOM 1451 N N . PRO A 1 217 ? -13.946 46.920 20.557 1.00 48.20 183 PRO A N 1
ATOM 1452 C CA . PRO A 1 217 ? -13.981 47.754 21.764 1.00 54.00 183 PRO A CA 1
ATOM 1453 C C . PRO A 1 217 ? -13.263 49.077 21.513 1.00 57.65 183 PRO A C 1
ATOM 1454 O O . PRO A 1 217 ? -12.238 49.090 20.827 1.00 54.97 183 PRO A O 1
ATOM 1458 N N . GLU A 1 218 ? -13.793 50.167 22.060 1.00 60.55 184 GLU A N 1
ATOM 1459 C CA . GLU A 1 218 ? -13.251 51.499 21.805 1.00 63.82 184 GLU A CA 1
ATOM 1460 C C . GLU A 1 218 ? -11.956 51.778 22.566 1.00 62.82 184 GLU A C 1
ATOM 1461 O O . GLU A 1 218 ? -11.653 51.120 23.561 1.00 63.64 184 GLU A O 1
ATOM 1467 N N . GLY A 1 219 ? -11.189 52.747 22.072 1.00 62.56 185 GLY A N 1
ATOM 1468 C CA . GLY A 1 219 ? -9.972 53.190 22.730 1.00 64.83 185 GLY A CA 1
ATOM 1469 C C . GLY A 1 219 ? -8.694 52.478 22.319 1.00 66.40 185 GLY A C 1
ATOM 1470 O O . GLY A 1 219 ? -7.634 52.729 22.896 1.00 69.60 185 GLY A O 1
ATOM 1471 N N . SER A 1 220 ? -8.784 51.605 21.320 1.00 60.69 186 SER A N 1
ATOM 1472 C CA . SER A 1 220 ? -7.651 50.767 20.930 1.00 56.66 186 SER A CA 1
ATOM 1473 C C . SER A 1 220 ? -6.827 51.353 19.781 1.00 52.38 186 SER A C 1
ATOM 1474 O O . SER A 1 220 ? -7.100 52.453 19.298 1.00 50.92 186 SER A O 1
ATOM 1477 N N . ASN A 1 221 ? -5.825 50.591 19.347 1.00 45.79 187 ASN A N 1
ATOM 1478 C CA . ASN A 1 221 ? -4.948 50.978 18.245 1.00 54.60 187 ASN A CA 1
ATOM 1479 C C . ASN A 1 221 ? -5.330 50.372 16.890 1.00 47.00 187 ASN A C 1
ATOM 1480 O O . ASN A 1 221 ? -4.668 50.627 15.886 1.00 45.49 187 ASN A O 1
ATOM 1485 N N . VAL A 1 222 ? -6.386 49.568 16.871 1.00 42.76 188 VAL A N 1
ATOM 1486 C CA . VAL A 1 222 ? -6.703 48.734 15.715 1.00 38.86 188 VAL A CA 1
ATOM 1487 C C . VAL A 1 222 ? -6.885 49.529 14.421 1.00 35.83 188 VAL A C 1
ATOM 1488 O O . VAL A 1 222 ? -6.367 49.150 13.376 1.00 33.47 188 VAL A O 1
ATOM 1492 N N . VAL A 1 223 ? -7.620 50.632 14.496 1.00 36.20 189 VAL A N 1
ATOM 1493 C CA . VAL A 1 223 ? -7.835 51.473 13.329 1.00 37.10 189 VAL A CA 1
ATOM 1494 C C . VAL A 1 223 ? -6.508 52.033 12.826 1.00 43.12 189 VAL A C 1
ATOM 1495 O O . VAL A 1 223 ? -6.215 52.003 11.626 1.00 38.03 189 VAL A O 1
ATOM 1499 N N . ASP A 1 224 ? -5.703 52.527 13.760 1.00 41.31 190 ASP A N 1
ATOM 1500 C CA . ASP A 1 224 ? -4.418 53.126 13.430 1.00 45.90 190 ASP A CA 1
ATOM 1501 C C . ASP A 1 224 ? -3.521 52.130 12.712 1.00 42.58 190 ASP A C 1
ATOM 1502 O O . ASP A 1 224 ? -2.877 52.463 11.714 1.00 34.27 190 ASP A O 1
ATOM 1507 N N . VAL A 1 225 ? -3.498 50.905 13.225 1.00 40.42 191 VAL A N 1
ATOM 1508 C CA . VAL A 1 225 ? -2.673 49.848 12.665 1.00 37.17 191 VAL A CA 1
ATOM 1509 C C . VAL A 1 225 ? -3.123 49.515 11.247 1.00 40.26 191 VAL A C 1
ATOM 1510 O O . VAL A 1 225 ? -2.299 49.248 10.370 1.00 40.21 191 VAL A O 1
ATOM 1514 N N . HIS A 1 226 ? -4.432 49.547 11.020 1.00 38.37 192 HIS A N 1
ATOM 1515 C CA . HIS A 1 226 ? -4.971 49.284 9.689 1.00 37.26 192 HIS A CA 1
ATOM 1516 C C . HIS A 1 226 ? -4.663 50.419 8.724 1.00 37.87 192 HIS A C 1
ATOM 1517 O O . HIS A 1 226 ? -4.339 50.179 7.565 1.00 39.60 192 HIS A O 1
ATOM 1532 N N . ALA A 1 228 ? -2.053 52.394 8.975 1.00 39.15 194 ALA A N 1
ATOM 1533 C CA . ALA A 1 228 ? -0.624 52.274 8.703 1.00 37.83 194 ALA A CA 1
ATOM 1534 C C . ALA A 1 228 ? -0.349 51.274 7.577 1.00 35.85 194 ALA A C 1
ATOM 1535 O O . ALA A 1 228 ? 0.525 51.498 6.737 1.00 34.79 194 ALA A O 1
ATOM 1537 N N . ASN A 1 229 ? -1.098 50.175 7.565 1.00 30.54 195 ASN A N 1
ATOM 1538 C CA . ASN A 1 229 ? -0.954 49.162 6.524 1.00 38.46 195 ASN A CA 1
ATOM 1539 C C . ASN A 1 229 ? -1.513 49.627 5.179 1.00 41.15 195 ASN A C 1
ATOM 1540 O O . ASN A 1 229 ? -0.984 49.286 4.117 1.00 39.94 195 ASN A O 1
ATOM 1545 N N . LEU A 1 230 ? -2.585 50.409 5.236 1.00 37.28 196 LEU A N 1
ATOM 1546 C CA . LEU A 1 230 ? -3.181 50.975 4.039 1.00 40.00 196 LEU A CA 1
ATOM 1547 C C . LEU A 1 230 ? -2.195 51.951 3.394 1.00 41.88 196 LEU A C 1
ATOM 1548 O O . LEU A 1 230 ? -1.956 51.897 2.185 1.00 38.43 196 LEU A O 1
ATOM 1553 N N . ARG A 1 231 ? -1.611 52.828 4.208 1.00 39.89 197 ARG A N 1
ATOM 1554 C CA . ARG A 1 231 ? -0.610 53.775 3.722 1.00 42.03 197 ARG A CA 1
ATOM 1555 C C . ARG A 1 231 ? 0.569 53.050 3.074 1.00 46.48 197 ARG A C 1
ATOM 1556 O O . ARG A 1 231 ? 1.051 53.454 2.021 1.00 43.91 197 ARG A O 1
ATOM 1564 N N . ALA A 1 232 ? 1.024 51.973 3.703 1.00 48.14 198 ALA A N 1
ATOM 1565 C CA . ALA A 1 232 ? 2.155 51.214 3.186 1.00 46.82 198 ALA A CA 1
ATOM 1566 C C . ALA A 1 232 ? 1.851 50.562 1.834 1.00 43.83 198 ALA A C 1
ATOM 1567 O O . ALA A 1 232 ? 2.714 50.493 0.961 1.00 41.50 198 ALA A O 1
ATOM 1569 N N . LYS A 1 233 ? 0.628 50.074 1.665 1.00 40.79 199 LYS A N 1
ATOM 1570 C CA . LYS A 1 233 ? 0.260 49.415 0.417 1.00 39.91 199 LYS A CA 1
ATOM 1571 C C . LYS A 1 233 ? -0.071 50.407 -0.695 1.00 43.24 199 LYS A C 1
ATOM 1572 O O . LYS A 1 233 ? -0.020 50.055 -1.869 1.00 46.65 199 LYS A O 1
ATOM 1578 N N . LEU A 1 234 ? -0.392 51.641 -0.319 1.00 49.71 200 LEU A N 1
ATOM 1579 C CA . LEU A 1 234 ? -0.865 52.645 -1.267 1.00 58.84 200 LEU A CA 1
ATOM 1580 C C . LEU A 1 234 ? 0.047 53.857 -1.392 1.00 69.99 200 LEU A C 1
ATOM 1581 O O . LEU A 1 234 ? 0.550 54.144 -2.478 1.00 76.26 200 LEU A O 1
ATOM 1586 N N . ARG A 1 235 ? 0.238 54.577 -0.287 1.00 74.89 201 ARG A N 1
ATOM 1587 C CA . ARG A 1 235 ? 0.982 55.839 -0.307 1.00 73.19 201 ARG A CA 1
ATOM 1588 C C . ARG A 1 235 ? 2.101 55.850 -1.338 1.00 73.92 201 ARG A C 1
ATOM 1589 O O . ARG A 1 235 ? 2.891 54.909 -1.436 1.00 77.39 201 ARG A O 1
ATOM 1597 N N . ASP A 1 236 ? 2.154 56.927 -2.106 1.00 69.63 202 ASP A N 1
ATOM 1598 C CA . ASP A 1 236 ? 3.210 57.109 -3.077 1.00 72.12 202 ASP A CA 1
ATOM 1599 C C . ASP A 1 236 ? 4.459 57.598 -2.371 1.00 75.23 202 ASP A C 1
ATOM 1600 O O . ASP A 1 236 ? 4.401 58.531 -1.571 1.00 77.77 202 ASP A O 1
ATOM 1605 N N . LEU A 1 237 ? 5.587 56.962 -2.658 1.00 78.53 203 LEU A N 1
ATOM 1606 C CA . LEU A 1 237 ? 6.866 57.498 -2.230 1.00 84.39 203 LEU A CA 1
ATOM 1607 C C . LEU A 1 237 ? 6.918 58.931 -2.744 1.00 83.82 203 LEU A C 1
ATOM 1608 O O . LEU A 1 237 ? 6.179 59.292 -3.661 1.00 79.64 203 LEU A O 1
ATOM 1613 N N . ASP A 1 238 ? 7.770 59.758 -2.154 1.00 84.02 204 ASP A N 1
ATOM 1614 C CA . ASP A 1 238 ? 7.857 61.139 -2.597 1.00 81.00 204 ASP A CA 1
ATOM 1615 C C . ASP A 1 238 ? 8.365 61.176 -4.035 1.00 77.82 204 ASP A C 1
ATOM 1616 O O . ASP A 1 238 ? 8.876 60.178 -4.550 1.00 81.87 204 ASP A O 1
ATOM 1621 N N . GLY A 1 239 ? 8.203 62.322 -4.686 1.00 67.30 205 GLY A N 1
ATOM 1622 C CA . GLY A 1 239 ? 8.738 62.517 -6.018 1.00 60.11 205 GLY A CA 1
ATOM 1623 C C . GLY A 1 239 ? 7.781 62.169 -7.139 1.00 51.40 205 GLY A C 1
ATOM 1624 O O . GLY A 1 239 ? 7.252 61.060 -7.208 1.00 47.48 205 GLY A O 1
ATOM 1625 N N . TYR A 1 240 ? 7.557 63.139 -8.017 1.00 46.09 206 TYR A N 1
ATOM 1626 C CA . TYR A 1 240 ? 6.802 62.924 -9.238 1.00 45.03 206 TYR A CA 1
ATOM 1627 C C . TYR A 1 240 ? 7.528 63.627 -10.363 1.00 46.98 206 TYR A C 1
ATOM 1628 O O . TYR A 1 240 ? 7.932 64.783 -10.225 1.00 46.75 206 TYR A O 1
ATOM 1637 N N . GLY A 1 241 ? 7.705 62.918 -11.472 1.00 46.64 207 GLY A N 1
ATOM 1638 C CA . GLY A 1 241 ? 8.266 63.500 -12.677 1.00 41.80 207 GLY A CA 1
ATOM 1639 C C . GLY A 1 241 ? 7.613 62.862 -13.882 1.00 45.63 207 GLY A C 1
ATOM 1640 O O . GLY A 1 241 ? 6.890 61.874 -13.749 1.00 42.61 207 GLY A O 1
ATOM 1641 N N . LEU A 1 242 ? 7.856 63.425 -15.058 1.00 47.63 208 LEU A N 1
ATOM 1642 C CA . LEU A 1 242 ? 7.320 62.859 -16.284 1.00 44.12 208 LEU A CA 1
ATOM 1643 C C . LEU A 1 242 ? 7.669 61.381 -16.399 1.00 48.29 208 LEU A C 1
ATOM 1644 O O . LEU A 1 242 ? 6.890 60.595 -16.929 1.00 51.34 208 LEU A O 1
ATOM 1649 N N . LEU A 1 243 ? 8.841 61.007 -15.892 1.00 52.06 209 LEU A N 1
ATOM 1650 C CA . LEU A 1 243 ? 9.357 59.653 -16.089 1.00 50.49 209 LEU A CA 1
ATOM 1651 C C . LEU A 1 243 ? 9.059 58.641 -14.965 1.00 58.45 209 LEU A C 1
ATOM 1652 O O . LEU A 1 243 ? 9.095 57.440 -15.211 1.00 68.08 209 LEU A O 1
ATOM 1657 N N . ARG A 1 244 ? 8.771 59.122 -13.756 1.00 58.41 210 ARG A N 1
ATOM 1658 C CA . ARG A 1 244 ? 8.433 58.273 -12.593 1.00 73.32 210 ARG A CA 1
ATOM 1659 C C . ARG A 1 244 ? 8.791 56.775 -12.701 1.00 82.62 210 ARG A C 1
ATOM 1660 O O . ARG A 1 244 ? 8.321 56.073 -13.598 1.00 83.46 210 ARG A O 1
ATOM 1668 N N . THR A 1 245 ? 9.585 56.282 -11.751 1.00 86.07 211 THR A N 1
ATOM 1669 C CA . THR A 1 245 ? 10.165 54.939 -11.856 1.00 86.70 211 THR A CA 1
ATOM 1670 C C . THR A 1 245 ? 9.288 53.799 -11.330 1.00 92.07 211 THR A C 1
ATOM 1671 O O . THR A 1 245 ? 9.324 52.697 -11.871 1.00 96.80 211 THR A O 1
ATOM 1675 N N . VAL A 1 246 ? 8.530 54.048 -10.267 1.00 93.72 212 VAL A N 1
ATOM 1676 C CA . VAL A 1 246 ? 7.588 53.050 -9.754 1.00 92.19 212 VAL A CA 1
ATOM 1677 C C . VAL A 1 246 ? 6.350 53.711 -9.149 1.00 84.53 212 VAL A C 1
ATOM 1678 O O . VAL A 1 246 ? 5.633 54.452 -9.825 1.00 79.10 212 VAL A O 1
#

CATH classification: 3.40.50.2300 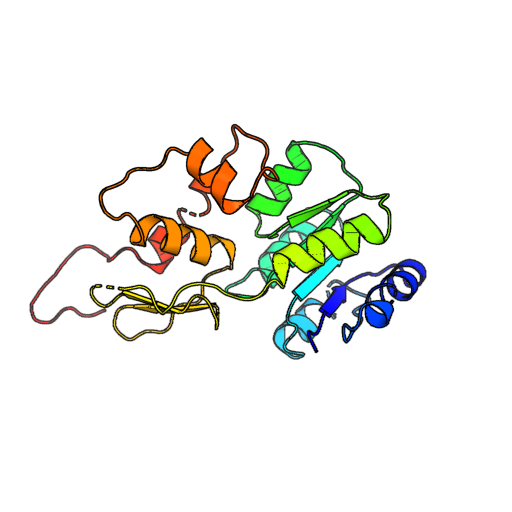(+1 more: 1.10.10.10)

Foldseek 3Di:
DAEEEEEALPVVVLVVLCLVVVVPYHYDYHNHLVRLVCLVPVVHQAYEAEDDDDVVVVLVSLLSSQPLAQHAYEYEDQDPDLVVLLSNLLSQHLYYDHPPDDSVVVVVVVCVSPPAFDDAWADVQWIAGRHVRWIDHPNRTFRDYNLLSVLVVVCRVPVPDDADPVRSVCVRSVPSRDPDHCRSVSNVVNCVRDPDDDDDDPVDDD

Radius of gyration: 17.95 Å; Cα contacts (8 Å, |Δi|>4)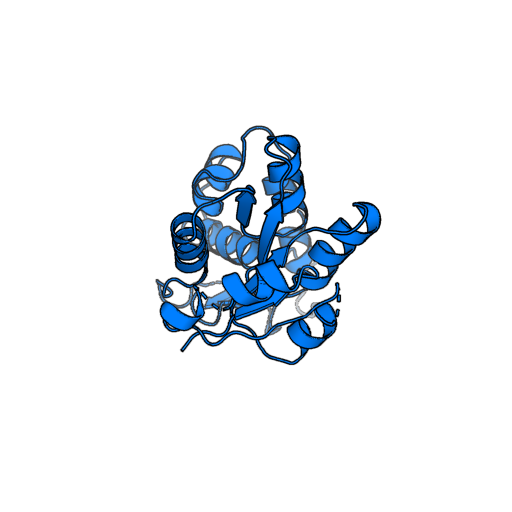: 313; chains: 1; bounding box: 37×49×44 Å

Nearest PDB structures (foldseek):
  3q9s-assembly1_A  TM=1.005E+00  e=8.553E-41  Deinococcus radiodurans
  1p2f-assembly1_A  TM=5.380E-01  e=3.753E-12  Thermotoga maritima
  4uhk-assembly2_A  TM=8.883E-01  e=3.350E-08  Escherichia coli K-12
  7e1b-assembly1_C  TM=5.385E-01  e=2.523E-11  Vibrio parahaemolyticus
  7e1b-assembly2_H  TM=5.282E-01  e=1.067E-11  Vibrio parahaemolyticus

Organism: Deinococcus radiodurans (strain ATCC 13939 / DSM 20539 / JCM 16871 / CCUG 27074 / LMG 4051 / NBRC 15346 / NCIMB 9279 / VKM B-1422 / R1) (NCBI:txid243230)

Sequence (206 aa):
EQRRILVIEDDHDIANVLRDLTDAGYVVDDHADSANGLIKAREDHPDLILLDLGLPDFDGGDVVQRLRKNSALPIIVLTARDTVEEKVRLLGLGADDYLIKPFHPDELLARVKVQLRQRTSESLSGDLTLDPQKRLVTYKGEELRLSPKEFDILALLIRQPGRVYSRQEIGQEIWQGRLPEGSNVVDVHANLRAKLRDLDGYGLLRTV

B-factor: mean 59.29, std 20.25, range [26.54, 183.37]

Solvent-accessible surface area: 12021 Å² total

Secondary structure (DSSP, 8-state):
--EEEEE-S-HHHHHHH---GGGT-EEEEES---HHHHHHHS--SEEEEE--S-HHHHHHHHHHHHTT----EEEEES--SHHHHHHHHHHT-SEEEESS--HHHHHHHHHHHH----S--B---EEEETTTTEEEETTEEE---HHHHHHHHHHHHSTT----HHHHHHHHHTT-S-TT-SHHHH--HHHHHH-PPS---SS---

InterPro domains:
  IPR001789 Signal transduction response regulator, receiver domain [PF00072] (6-115)
  IPR001789 Signal transduction response regulator, receiver domain [PS50110] (5-118)
  IPR001789 Signal transduction response regulator, receiver domain [SM00448] (4-114)
  IPR001867 OmpR/PhoB-type DNA-binding domain [PF00486] (144-215)
  IPR001867 OmpR/PhoB-type DNA-binding domain [PS51755] (123-221)
  IPR001867 OmpR/PhoB-type DNA-binding domain [SM00862] (144-215)
  IPR001867 OmpR/PhoB-type DNA-binding domain [cd00383] (131-215)
  IPR011006 CheY-like superfamily [SSF52172] (1-179)
  IPR036388 Winged helix-like DNA-binding domain superfamily [G3DSA:1.10.10.10] (117-216)
  IPR039420 Transcriptional regulatory protein WalR-like [PTHR48111] (5-344)